Protein AF-A0A1G4AZU2-F1 (afdb_monomer_lite)

pLDDT: mean 77.09, std 14.44, range [45.0, 96.19]

Radius of gyration: 32.66 Å; chains: 1; bounding box: 69×45×96 Å

Organism: NCBI:txid1209926

Sequence (201 aa):
MNKLKVIGFNDPKYWRSFRAALSEVWQSSESGEYRIRIADRQRTMTLLLCALSLETRVFEKEVQVLTKLNYMDRPTRHEKITDTHFTTSKWSLAKIEQTEAKYGKLRHWLRDDNTLFGVSEKPGSGNSTFATCIANSEETKKCLETWAGTRDLFVVGHYFTIYGVPIQQSLEALLRSLLFGISAQKPALIPKLMPDLWERS

Secondary structure (DSSP, 8-state):
-PPEE-SSSSS--EESSHHHHHHHHS-HHHHHHHHHHHHHHHHHHHHHHHHHHHHHHHHHHHHHHHHHH--TTSSTTTTT--GGGHHHHGGGG--GGGS-TTTTHHHHHTTSS---------TTS-HHHHHHHHHT-HHHHHHHHHHHTTSPP--------TTS-GGGGSHHHHHHHHHHHHHHH-GGGHHHH-HHHHHT-

InterPro domains:
  IPR056884 Nephrocystin 3-like, N-terminal [PF24883] (106-196)

Foldseek 3Di:
DDWDWDPDDPDTDTDPDPVRVCVVVDDPVVVVVVVVVVVVVVVVVVVVVVVVVVVVVLVVLLVQLLCVLDDPCLCVPLPPQDPVVLVVLCQQLDDPPPDDPPTCPVLVCLQDPDDDDDDDDDPPPCPVSSVSSLLPDPSSVVSNCNNCPPHDDFRFDQDADPPDDPCSNDPSNVVSRVLSRVCVVPVVCCCVVPVPSSVVD

Structure (mmCIF, N/CA/C/O backbone):
data_AF-A0A1G4AZU2-F1
#
_entry.id   AF-A0A1G4AZU2-F1
#
loop_
_atom_site.group_PDB
_atom_site.id
_atom_site.type_symbol
_atom_site.label_atom_id
_atom_site.label_alt_id
_atom_site.label_comp_id
_atom_site.label_asym_id
_atom_site.label_entity_id
_atom_site.label_seq_id
_atom_site.pdbx_PDB_ins_code
_atom_site.Cartn_x
_atom_site.Cartn_y
_atom_site.Cartn_z
_atom_site.occupancy
_atom_site.B_iso_or_equiv
_atom_site.auth_seq_id
_atom_site.auth_comp_id
_atom_site.auth_asym_id
_atom_site.auth_atom_id
_atom_site.pdbx_PDB_model_num
ATOM 1 N N . MET A 1 1 ? -20.932 19.892 61.560 1.00 45.00 1 MET A N 1
ATOM 2 C CA . MET A 1 1 ? -21.522 19.451 60.274 1.00 45.00 1 MET A CA 1
ATOM 3 C C . MET A 1 1 ? -22.663 20.394 59.922 1.00 45.00 1 MET A C 1
ATOM 5 O O . MET A 1 1 ? -23.662 20.409 60.631 1.00 45.00 1 MET A O 1
ATOM 9 N N . ASN A 1 2 ? -22.480 21.236 58.904 1.00 49.69 2 ASN A N 1
ATOM 10 C CA . ASN A 1 2 ? -23.443 22.269 58.508 1.00 49.69 2 ASN A CA 1
ATOM 11 C C . ASN A 1 2 ? -24.725 21.626 57.954 1.00 49.69 2 ASN A C 1
ATOM 13 O O . ASN A 1 2 ? -24.669 20.867 56.988 1.00 49.69 2 ASN A O 1
ATOM 17 N N . LYS A 1 3 ? -25.873 21.896 58.587 1.00 57.75 3 LYS A N 1
ATOM 18 C CA . LYS A 1 3 ? -27.190 21.414 58.142 1.00 57.75 3 LYS A CA 1
ATOM 19 C C . LYS A 1 3 ? -27.644 22.236 56.933 1.00 57.75 3 LYS A C 1
ATOM 21 O O . LYS A 1 3 ? -27.620 23.461 56.983 1.00 57.75 3 LYS A O 1
ATOM 26 N N . LEU A 1 4 ? -28.065 21.564 55.865 1.00 58.44 4 LEU A N 1
ATOM 27 C CA . LEU A 1 4 ? -28.638 22.201 54.676 1.00 58.44 4 LEU A CA 1
ATOM 28 C C . LEU A 1 4 ? -30.068 22.673 54.997 1.00 58.44 4 LEU A C 1
ATOM 30 O O . LEU A 1 4 ? -30.829 21.925 55.619 1.00 58.44 4 LEU A O 1
ATOM 34 N N . LYS A 1 5 ? -30.412 23.905 54.606 1.00 64.06 5 LYS A N 1
ATOM 35 C CA . LYS A 1 5 ? -31.676 24.587 54.938 1.00 64.06 5 LYS A CA 1
ATOM 36 C C . LYS A 1 5 ? -32.511 24.815 53.673 1.00 64.06 5 LYS A C 1
ATOM 38 O O . LYS A 1 5 ? -31.971 25.286 52.677 1.00 64.06 5 LYS A O 1
ATOM 43 N N . VAL A 1 6 ? -33.815 24.534 53.729 1.00 64.12 6 VAL A N 1
ATOM 44 C CA . VAL A 1 6 ? -34.782 24.976 52.704 1.00 64.12 6 VAL A CA 1
ATOM 45 C C . VAL A 1 6 ? -35.075 26.464 52.914 1.00 64.12 6 VAL A C 1
ATOM 47 O O . VAL A 1 6 ? -35.380 26.872 54.036 1.00 64.12 6 VAL A O 1
ATOM 50 N N . ILE A 1 7 ? -35.036 27.280 51.862 1.00 55.00 7 ILE A N 1
ATOM 51 C CA . ILE A 1 7 ? -35.528 28.664 51.899 1.00 55.00 7 ILE A CA 1
ATOM 52 C C . ILE A 1 7 ? -36.890 28.669 51.195 1.00 55.00 7 ILE A C 1
ATOM 54 O O . ILE A 1 7 ? -36.944 28.326 50.019 1.00 55.00 7 ILE A O 1
ATOM 58 N N . GLY A 1 8 ? -37.977 29.012 51.902 1.00 54.69 8 GLY A N 1
ATOM 59 C CA . GLY A 1 8 ? -39.291 29.234 51.267 1.00 54.69 8 GLY A CA 1
ATOM 60 C C . GLY A 1 8 ? -40.531 28.588 51.902 1.00 54.69 8 GLY A C 1
ATOM 61 O O . GLY A 1 8 ? -41.608 28.747 51.343 1.00 54.69 8 GLY A O 1
ATOM 62 N N . PHE A 1 9 ? -40.437 27.903 53.046 1.00 53.72 9 PHE A N 1
ATOM 63 C CA . PHE A 1 9 ? -41.616 27.433 53.797 1.00 53.72 9 PHE A CA 1
ATOM 64 C C . PHE A 1 9 ? -41.695 28.090 55.180 1.00 53.72 9 PHE A C 1
ATOM 66 O O . PHE A 1 9 ? -40.662 28.438 55.752 1.00 53.72 9 PHE A O 1
ATOM 73 N N . ASN A 1 10 ? -42.922 28.236 55.705 1.00 52.91 10 ASN A N 1
ATOM 74 C CA . ASN A 1 10 ? -43.248 28.906 56.977 1.00 52.91 10 ASN A CA 1
ATOM 75 C C . ASN A 1 10 ? -42.547 28.318 58.222 1.00 52.91 10 ASN A C 1
ATOM 77 O O . ASN A 1 10 ? -42.588 28.953 59.267 1.00 52.91 10 ASN A O 1
ATOM 81 N N . ASP A 1 11 ? -41.853 27.178 58.099 1.00 56.22 11 ASP A N 1
ATOM 82 C CA . ASP A 1 11 ? -40.966 26.625 59.125 1.00 56.22 11 ASP A CA 1
ATOM 83 C C . ASP A 1 11 ? -39.642 26.107 58.523 1.00 56.22 11 ASP A C 1
ATOM 85 O O . ASP A 1 11 ? -39.643 25.447 57.475 1.00 56.22 11 ASP A O 1
ATOM 89 N N . PRO A 1 12 ? -38.482 26.353 59.168 1.00 57.97 12 PRO A N 1
ATOM 90 C CA . PRO A 1 12 ? -37.188 25.914 58.661 1.00 57.97 12 PRO A CA 1
ATOM 91 C C . PRO A 1 12 ? -37.016 24.395 58.815 1.00 57.97 12 PRO A C 1
ATOM 93 O O . PRO A 1 12 ? -36.650 23.887 59.876 1.00 57.97 12 PRO A O 1
ATOM 96 N N . LYS A 1 13 ? -37.225 23.657 57.721 1.00 69.00 13 LYS A N 1
ATOM 97 C CA . LYS A 1 13 ? -36.909 22.227 57.634 1.00 69.00 13 LYS A CA 1
ATOM 98 C C . LYS A 1 13 ? -35.413 22.026 57.363 1.00 69.00 13 LYS A C 1
ATOM 100 O O . LYS A 1 13 ? -34.840 22.632 56.456 1.00 69.00 13 LYS A O 1
ATOM 105 N N . TYR A 1 14 ? -34.785 21.167 58.165 1.00 74.88 14 TYR A N 1
ATOM 106 C CA . TYR A 1 14 ? -33.362 20.833 58.065 1.00 74.88 14 TYR A CA 1
ATOM 107 C C . TYR A 1 14 ? -33.182 19.381 57.634 1.00 74.88 14 TYR A C 1
ATOM 109 O O . TYR A 1 14 ? -33.734 18.471 58.258 1.00 74.88 14 TYR A O 1
ATOM 117 N N . TRP A 1 15 ? -32.350 19.146 56.621 1.00 76.44 15 TRP A N 1
ATOM 118 C CA . TRP A 1 15 ? -32.042 17.788 56.179 1.00 76.44 15 TRP A CA 1
ATOM 119 C C . TRP A 1 15 ? -30.827 17.210 56.894 1.00 76.44 15 TRP A C 1
ATOM 121 O O . TRP A 1 15 ? -29.829 17.889 57.140 1.00 76.44 15 TRP A O 1
ATOM 131 N N . ARG A 1 16 ? -30.907 15.910 57.195 1.00 78.75 16 ARG A N 1
ATOM 132 C CA . ARG A 1 16 ? -29.827 15.155 57.849 1.00 78.75 16 ARG A CA 1
ATOM 133 C C . ARG A 1 16 ? -28.632 14.910 56.920 1.00 78.75 16 ARG A C 1
ATOM 135 O O . ARG A 1 16 ? -27.539 14.649 57.407 1.00 78.75 16 ARG A O 1
ATOM 142 N N . SER A 1 17 ? -28.828 14.991 55.603 1.00 74.25 17 SER A N 1
ATOM 143 C CA . SER A 1 17 ? -27.773 14.869 54.595 1.00 74.25 17 SER A CA 1
ATOM 144 C C . SER A 1 17 ? -28.205 15.482 53.260 1.00 74.25 17 SER A C 1
ATOM 146 O O . SER A 1 17 ? -29.397 15.635 52.990 1.00 74.25 17 SER A O 1
ATOM 148 N N . PHE A 1 18 ? -27.231 15.777 52.397 1.00 70.69 18 PHE A N 1
ATOM 149 C CA . PHE A 1 18 ? -27.465 16.244 51.026 1.00 70.69 18 PHE A CA 1
ATOM 150 C C . PHE A 1 18 ? -28.360 15.286 50.222 1.00 70.69 18 PHE A C 1
ATOM 152 O O . PHE A 1 18 ? -29.246 15.725 49.497 1.00 70.69 18 PHE A O 1
ATOM 159 N N . ARG A 1 19 ? -28.203 13.970 50.421 1.00 69.88 19 ARG A N 1
ATOM 160 C CA . ARG A 1 19 ? -29.006 12.940 49.747 1.00 69.88 19 ARG A CA 1
ATOM 161 C C . ARG A 1 19 ? -30.490 12.998 50.129 1.00 69.88 19 ARG A C 1
ATOM 163 O O . ARG A 1 19 ? -31.327 12.816 49.255 1.00 69.88 19 ARG A O 1
ATOM 170 N N . ALA A 1 20 ? -30.801 13.268 51.401 1.00 72.62 20 ALA A N 1
ATOM 171 C CA . ALA A 1 20 ? -32.179 13.393 51.888 1.00 72.62 20 ALA A CA 1
ATOM 172 C C . ALA A 1 20 ? -32.869 14.667 51.371 1.00 72.62 20 ALA A C 1
ATOM 174 O O . ALA A 1 20 ? -34.060 14.639 51.080 1.00 72.62 20 ALA A O 1
ATOM 175 N N . ALA A 1 21 ? -32.111 15.759 51.219 1.00 76.44 21 ALA A N 1
ATOM 176 C CA . ALA A 1 21 ? -32.603 16.985 50.594 1.00 76.44 21 ALA A CA 1
ATOM 177 C C . ALA A 1 21 ? -32.960 16.760 49.119 1.00 76.44 21 ALA A C 1
ATOM 179 O O . ALA A 1 21 ? -34.050 17.107 48.672 1.00 76.44 21 ALA A O 1
ATOM 180 N N . LEU A 1 22 ? -32.058 16.108 48.381 1.00 70.31 22 LEU A N 1
ATOM 181 C CA . LEU A 1 22 ? -32.234 15.818 46.959 1.00 70.31 22 LEU A CA 1
ATOM 182 C C . LEU A 1 22 ? -33.425 14.898 46.682 1.00 70.31 22 LEU A C 1
ATOM 184 O O . LEU A 1 22 ? -34.164 15.150 45.743 1.00 70.31 22 LEU A O 1
ATOM 188 N N . SER A 1 23 ? -33.645 13.862 47.496 1.00 69.38 23 SER A N 1
ATOM 189 C CA . SER A 1 23 ? -34.771 12.936 47.302 1.00 69.38 23 SER A CA 1
ATOM 190 C C . SER A 1 23 ? -36.148 13.554 47.549 1.00 69.38 23 SER A C 1
ATOM 192 O O . SER A 1 23 ? -37.143 12.979 47.130 1.00 69.38 23 SER A O 1
ATOM 194 N N . GLU A 1 24 ? -36.212 14.664 48.285 1.00 72.38 24 GLU A N 1
ATOM 195 C CA . GLU A 1 24 ? -37.469 15.326 48.639 1.00 72.38 24 GLU A CA 1
ATOM 196 C C . GLU A 1 24 ? -37.816 16.462 47.668 1.00 72.38 24 GLU A C 1
ATOM 198 O O . GLU A 1 24 ? -38.976 16.635 47.309 1.00 72.38 24 GLU A O 1
ATOM 203 N N . VAL A 1 25 ? -36.811 17.225 47.229 1.00 71.31 25 VAL A N 1
ATOM 204 C CA . VAL A 1 25 ? -36.987 18.325 46.266 1.00 71.31 25 VAL A CA 1
ATOM 205 C C . VAL A 1 25 ? -37.181 17.801 44.840 1.00 71.31 25 VAL A C 1
ATOM 207 O O . VAL A 1 25 ? -37.835 18.449 44.028 1.00 71.31 25 VAL A O 1
ATOM 210 N N . TRP A 1 26 ? -36.624 16.632 44.528 1.00 67.00 26 TRP A N 1
ATOM 211 C CA . TRP A 1 26 ? -36.666 16.052 43.191 1.00 67.00 26 TRP A CA 1
ATOM 212 C C . TRP A 1 26 ? -37.840 15.077 43.059 1.00 67.00 26 TRP A C 1
ATOM 214 O O . TRP A 1 26 ? -37.890 14.074 43.775 1.00 67.00 26 TRP A O 1
ATOM 224 N N . GLN A 1 27 ? -38.780 15.335 42.142 1.00 66.12 27 GLN A N 1
ATOM 225 C CA . GLN A 1 27 ? -39.911 14.428 41.908 1.00 66.12 27 GLN A CA 1
ATOM 226 C C . GLN A 1 27 ? -39.399 13.043 41.473 1.00 66.12 27 GLN A C 1
ATOM 228 O O . GLN A 1 27 ? -38.469 12.915 40.671 1.00 66.12 27 GLN A O 1
ATOM 233 N N . SER A 1 28 ? -39.987 11.976 42.022 1.00 59.38 28 SER A N 1
ATOM 234 C CA . SER A 1 28 ? -39.501 10.602 41.823 1.00 59.38 28 SER A CA 1
ATOM 235 C C . SER A 1 28 ? -39.462 10.186 40.344 1.00 59.38 28 SER A C 1
ATOM 237 O O . SER A 1 28 ? -38.545 9.461 39.949 1.00 59.38 28 SER A O 1
ATOM 239 N N . SER A 1 29 ? -40.377 10.707 39.521 1.00 57.38 29 SER A N 1
ATOM 240 C CA . SER A 1 29 ? -40.428 10.525 38.063 1.00 57.38 29 SER A CA 1
ATOM 241 C C . SER A 1 29 ? -39.207 11.114 37.349 1.00 57.38 29 SER A C 1
ATOM 243 O O . SER A 1 29 ? -38.534 10.397 36.608 1.00 57.38 29 SER A O 1
ATOM 245 N N . GLU A 1 30 ? -38.853 12.370 37.637 1.00 62.47 30 GLU A N 1
ATOM 246 C CA . GLU A 1 30 ? -37.677 13.029 37.059 1.00 62.47 30 GLU A CA 1
ATOM 247 C C . GLU A 1 30 ? -36.397 12.284 37.460 1.00 62.47 30 GLU A C 1
ATOM 249 O O . GLU A 1 30 ? -35.526 12.034 36.630 1.00 62.47 30 GLU A O 1
ATOM 254 N N . 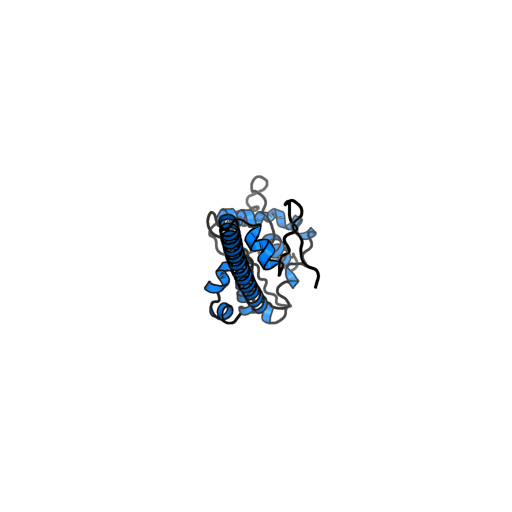SER A 1 31 ? -36.284 11.837 38.718 1.00 64.31 31 SER A N 1
ATOM 255 C CA . SER A 1 31 ? -35.093 11.104 39.184 1.00 64.31 31 SER A CA 1
ATOM 256 C C . SER A 1 31 ? -34.872 9.781 38.433 1.00 64.31 31 SER A C 1
ATOM 258 O O . SER A 1 31 ? -33.730 9.393 38.175 1.00 64.31 31 SER A O 1
ATOM 260 N N . GLY A 1 32 ? -35.956 9.096 38.053 1.00 69.69 32 GLY A N 1
ATOM 261 C CA . GLY A 1 32 ? -35.909 7.878 37.249 1.00 69.69 32 GLY A CA 1
ATOM 262 C C . GLY A 1 32 ? -35.466 8.160 35.816 1.00 69.69 32 GLY A C 1
ATOM 263 O O . GLY A 1 32 ? -34.577 7.479 35.303 1.00 69.69 32 GLY A O 1
ATOM 264 N N . GLU A 1 33 ? -36.013 9.209 35.205 1.00 79.75 33 GLU A N 1
ATOM 265 C CA . GLU A 1 33 ? -35.669 9.621 33.844 1.00 79.75 33 GLU A CA 1
ATOM 266 C C . GLU A 1 33 ? -34.191 10.017 33.718 1.00 79.75 33 GLU A C 1
ATOM 268 O O . GLU A 1 33 ? -33.488 9.526 32.832 1.00 79.75 33 GLU A O 1
ATOM 273 N N . TYR A 1 34 ? -33.663 10.823 34.646 1.00 77.12 34 TYR A N 1
ATOM 274 C CA . TYR A 1 34 ? -32.239 11.176 34.646 1.00 77.12 34 TYR A CA 1
ATOM 275 C C . TYR A 1 34 ? -31.339 9.955 34.840 1.00 77.12 34 TYR A C 1
ATOM 277 O O . TYR A 1 34 ? -30.297 9.860 34.190 1.00 77.12 34 TYR A O 1
ATOM 285 N N . ARG A 1 35 ? -31.732 8.985 35.675 1.00 76.94 35 ARG A N 1
ATOM 286 C CA . ARG A 1 35 ? -30.980 7.728 35.835 1.00 76.94 35 ARG A CA 1
ATOM 287 C C . ARG A 1 35 ? -30.959 6.908 34.550 1.00 76.94 35 ARG A C 1
ATOM 289 O O . ARG A 1 35 ? -29.900 6.395 34.195 1.00 76.94 35 ARG A O 1
ATOM 296 N N . ILE A 1 36 ? -32.088 6.818 33.847 1.00 85.31 36 ILE A N 1
ATOM 297 C CA . ILE A 1 36 ? -32.179 6.138 32.548 1.00 85.31 36 ILE A CA 1
ATOM 298 C C . ILE A 1 36 ? -31.287 6.845 31.525 1.00 85.31 36 ILE A C 1
ATOM 300 O O . ILE A 1 36 ? -30.467 6.194 30.885 1.00 85.31 36 ILE A O 1
ATOM 304 N N . ARG A 1 37 ? -31.361 8.178 31.430 1.00 87.69 37 ARG A N 1
ATOM 305 C CA . ARG A 1 37 ? -30.526 8.972 30.512 1.00 87.69 37 ARG A CA 1
ATOM 306 C C . ARG A 1 37 ? -29.033 8.863 30.817 1.00 87.69 37 ARG A C 1
ATOM 308 O O . ARG A 1 37 ? -28.226 8.818 29.894 1.00 87.69 37 ARG A O 1
ATOM 315 N N . ILE A 1 38 ? -28.646 8.829 32.093 1.00 88.62 38 ILE A N 1
ATOM 316 C CA . ILE A 1 38 ? -27.249 8.618 32.497 1.00 88.62 38 ILE A CA 1
ATOM 317 C C . ILE A 1 38 ? -26.790 7.216 32.091 1.00 88.62 38 ILE A C 1
ATOM 319 O O . ILE A 1 38 ? -25.726 7.091 31.492 1.00 88.62 38 ILE A O 1
ATOM 323 N N . ALA A 1 39 ? -27.590 6.182 32.363 1.00 90.19 39 ALA A N 1
ATOM 324 C CA . ALA A 1 39 ? -27.259 4.809 31.988 1.00 90.19 39 ALA A CA 1
ATOM 325 C C . ALA A 1 39 ? -27.144 4.640 30.463 1.00 90.19 39 ALA A C 1
ATOM 327 O O . ALA A 1 39 ? -26.231 3.971 29.981 1.00 90.19 39 ALA A O 1
ATOM 328 N N . ASP A 1 40 ? -28.028 5.280 29.701 1.00 93.44 40 ASP A N 1
ATOM 329 C CA . ASP A 1 40 ? -28.014 5.266 28.238 1.00 93.44 40 ASP A CA 1
ATOM 330 C C . ASP A 1 40 ? -26.773 5.968 27.658 1.00 93.44 40 ASP A C 1
ATOM 332 O O . ASP A 1 40 ? -26.061 5.418 26.813 1.00 93.44 40 ASP A O 1
ATOM 336 N N . ARG A 1 41 ? -26.419 7.140 28.199 1.00 92.50 41 ARG A N 1
ATOM 337 C CA . ARG A 1 41 ? -25.176 7.843 27.841 1.00 92.50 41 ARG A CA 1
ATOM 338 C C . ARG A 1 41 ? -23.932 7.046 28.209 1.00 92.50 41 ARG A C 1
ATOM 340 O O . ARG A 1 41 ? -22.995 7.008 27.421 1.00 92.50 41 ARG A O 1
ATOM 347 N N . GLN A 1 42 ? -23.916 6.402 29.375 1.00 93.12 42 GLN A N 1
ATOM 348 C CA . GLN A 1 42 ? -22.811 5.535 29.784 1.00 93.12 42 GLN A CA 1
ATOM 349 C C . GLN A 1 42 ? -22.647 4.365 28.816 1.00 93.12 42 GLN A C 1
ATOM 351 O O . GLN A 1 42 ? -21.536 4.137 28.353 1.00 93.12 42 GLN A O 1
ATOM 356 N N . ARG A 1 43 ? -23.739 3.689 28.437 1.00 95.25 43 ARG A N 1
ATOM 357 C CA . ARG A 1 43 ? -23.701 2.624 27.420 1.00 95.25 43 ARG A CA 1
ATOM 358 C C . ARG A 1 43 ? -23.169 3.131 26.089 1.00 95.25 43 ARG A C 1
ATOM 360 O O . ARG A 1 43 ? -22.269 2.516 25.530 1.00 95.25 43 ARG A O 1
ATOM 367 N N . THR A 1 44 ? -23.688 4.259 25.611 1.00 96.19 44 THR A N 1
ATOM 368 C CA . THR A 1 44 ? -23.247 4.867 24.349 1.00 96.19 44 THR A CA 1
ATOM 369 C C . THR A 1 44 ? -21.754 5.187 24.394 1.00 96.19 44 THR A C 1
ATOM 371 O O . THR A 1 44 ? -21.012 4.819 23.489 1.00 96.19 44 THR A O 1
ATOM 374 N N . MET A 1 45 ? -21.286 5.803 25.481 1.00 94.31 45 MET A N 1
ATOM 375 C CA . MET A 1 45 ? -19.874 6.120 25.677 1.00 94.31 45 MET A CA 1
ATOM 376 C C . MET A 1 45 ? -19.007 4.858 25.747 1.00 94.31 45 MET A C 1
ATOM 378 O O . MET A 1 45 ? -17.946 4.826 25.135 1.00 94.31 45 MET A O 1
ATOM 382 N N . THR A 1 46 ? -19.456 3.803 26.431 1.00 96.06 46 THR A N 1
ATOM 383 C CA . THR A 1 46 ? -18.753 2.513 26.459 1.00 96.06 46 THR A CA 1
ATOM 384 C C . THR A 1 46 ? -18.648 1.901 25.066 1.00 96.06 46 THR A C 1
ATOM 386 O O . THR A 1 46 ? -17.566 1.464 24.691 1.00 96.06 46 THR A O 1
ATOM 389 N N . LEU A 1 47 ? -19.727 1.904 24.277 1.00 95.25 47 LEU A N 1
ATOM 390 C CA . LEU A 1 47 ? -19.705 1.373 22.911 1.00 95.25 47 LEU A CA 1
ATOM 391 C C . LEU A 1 47 ? -18.739 2.152 22.013 1.00 95.25 47 LEU A C 1
ATOM 393 O O . LEU A 1 47 ? -17.951 1.537 21.298 1.00 95.25 47 LEU A O 1
ATOM 397 N N . LEU A 1 48 ? -18.745 3.486 22.094 1.00 93.50 48 LEU A N 1
ATOM 398 C CA . LEU A 1 48 ? -17.810 4.332 21.346 1.00 93.50 48 LEU A CA 1
ATOM 399 C C . LEU A 1 48 ? -16.356 4.101 21.778 1.00 93.50 48 LEU A C 1
ATOM 401 O O . LEU A 1 48 ? -15.482 3.985 20.926 1.00 93.50 48 LEU A O 1
ATOM 405 N N . LEU A 1 49 ? -16.093 3.974 23.083 1.00 94.06 49 LEU A N 1
ATOM 406 C CA . LEU A 1 49 ? -14.762 3.645 23.601 1.00 94.06 49 LEU A CA 1
ATOM 407 C C . LEU A 1 49 ? -14.287 2.268 23.131 1.00 94.06 49 LEU A C 1
ATOM 409 O O . LEU A 1 49 ? -13.123 2.115 22.773 1.00 94.06 49 LEU A O 1
ATOM 413 N N . CYS A 1 50 ? -15.172 1.270 23.111 1.00 92.06 50 CYS A N 1
ATOM 414 C CA . CYS A 1 50 ? -14.852 -0.056 22.589 1.00 92.06 50 CYS A CA 1
ATOM 415 C C . CYS A 1 50 ? -14.546 -0.015 21.088 1.00 92.06 50 CYS A C 1
ATOM 417 O O . CYS A 1 50 ? -13.565 -0.626 20.669 1.00 92.06 50 CYS A O 1
ATOM 419 N N . ALA A 1 51 ? -15.341 0.711 20.296 1.00 92.62 51 ALA A N 1
ATOM 420 C CA . ALA A 1 51 ? -15.116 0.870 18.860 1.00 92.62 51 ALA A CA 1
ATOM 421 C C . ALA A 1 51 ? -13.767 1.548 18.579 1.00 92.62 51 ALA A C 1
ATOM 423 O O . ALA A 1 51 ? -12.940 0.981 17.870 1.00 92.62 51 ALA A O 1
ATOM 424 N N . LEU A 1 52 ? -13.496 2.681 19.236 1.00 91.44 52 LEU A N 1
ATOM 425 C CA . LEU A 1 52 ? -12.215 3.384 19.134 1.00 91.44 52 LEU A CA 1
ATOM 426 C C . LEU A 1 52 ? -11.048 2.493 19.570 1.00 91.44 52 LEU A C 1
ATOM 428 O O . LEU A 1 52 ? -10.049 2.399 18.869 1.00 91.44 52 LEU A O 1
ATOM 432 N N . SER A 1 53 ? -11.176 1.783 20.695 1.00 92.00 53 SER A N 1
ATOM 433 C CA . SER A 1 53 ? -10.126 0.873 21.162 1.00 92.00 53 SER A CA 1
ATOM 434 C C . SER A 1 53 ? -9.863 -0.274 20.185 1.00 92.00 53 SER A C 1
ATOM 436 O O . SER A 1 53 ? -8.731 -0.757 20.127 1.00 92.00 53 SER A O 1
ATOM 438 N N . LEU A 1 54 ? -10.882 -0.755 19.469 1.00 88.00 54 LEU A N 1
ATOM 439 C CA . LEU A 1 54 ? -10.722 -1.802 18.467 1.00 88.00 54 LEU A CA 1
ATOM 440 C C . LEU A 1 54 ? -10.026 -1.256 17.217 1.00 88.00 54 LEU A C 1
ATOM 442 O O . LEU A 1 54 ? -9.081 -1.881 16.743 1.00 88.00 54 LEU A O 1
ATOM 446 N N . GLU A 1 55 ? -10.444 -0.086 16.733 1.00 88.50 55 GLU A N 1
ATOM 447 C CA . GLU A 1 55 ? -9.803 0.608 15.610 1.00 88.50 55 GLU A CA 1
ATOM 448 C C . GLU A 1 55 ? -8.323 0.880 15.893 1.00 88.50 55 GLU A C 1
ATOM 450 O O . GLU A 1 55 ? -7.477 0.571 15.055 1.00 88.50 55 GLU A O 1
ATOM 455 N N . THR A 1 56 ? -7.987 1.344 17.103 1.00 90.31 56 THR A N 1
ATOM 456 C CA . THR A 1 56 ? -6.591 1.542 17.516 1.00 90.31 56 THR A CA 1
ATOM 457 C C . THR A 1 56 ? -5.788 0.245 17.427 1.00 90.31 56 THR A C 1
ATOM 459 O O . THR A 1 56 ? -4.695 0.246 16.870 1.00 90.31 56 THR A O 1
ATOM 462 N N . ARG A 1 57 ? -6.328 -0.884 17.907 1.00 89.75 57 ARG A N 1
ATOM 463 C CA . ARG A 1 57 ? -5.634 -2.187 17.849 1.00 89.75 57 ARG A CA 1
ATOM 464 C C . ARG A 1 57 ? -5.434 -2.686 16.421 1.00 89.75 57 ARG A C 1
ATOM 466 O O . ARG A 1 57 ? -4.400 -3.274 16.118 1.00 89.75 57 ARG A O 1
ATOM 473 N N . VAL A 1 58 ? -6.428 -2.491 15.553 1.00 90.06 58 VAL A N 1
ATOM 474 C CA . VAL A 1 58 ? -6.328 -2.850 14.130 1.00 90.06 58 VAL A CA 1
ATOM 475 C C . VAL A 1 58 ? -5.227 -2.023 13.476 1.00 90.06 58 VAL A C 1
ATOM 477 O O . VAL A 1 58 ? -4.318 -2.597 12.883 1.00 90.06 58 VAL A O 1
ATOM 480 N N . PHE A 1 59 ? -5.244 -0.706 13.675 1.00 89.94 59 PHE A N 1
ATOM 481 C CA . PHE A 1 59 ? -4.220 0.194 13.154 1.00 89.94 59 PHE A CA 1
ATOM 482 C C . PHE A 1 59 ? -2.813 -0.164 13.661 1.00 89.94 59 PHE A C 1
ATOM 484 O O . PHE A 1 59 ? -1.867 -0.238 12.880 1.00 89.94 59 PHE A O 1
ATOM 491 N N . GLU A 1 60 ? -2.662 -0.456 14.955 1.00 91.75 60 GLU A N 1
ATOM 492 C CA . GLU A 1 60 ? -1.387 -0.897 15.533 1.00 91.75 60 GLU A CA 1
ATOM 493 C C . GLU A 1 60 ? -0.865 -2.171 14.858 1.00 91.75 60 GLU A C 1
ATOM 495 O O . GLU A 1 60 ? 0.312 -2.240 14.492 1.00 91.75 60 GLU A O 1
ATOM 500 N N . LYS A 1 61 ? -1.733 -3.164 14.634 1.00 93.19 61 LYS A N 1
ATOM 501 C CA . LYS A 1 61 ? -1.365 -4.391 13.917 1.00 93.19 61 LYS A CA 1
ATOM 502 C C . LYS A 1 61 ? -0.950 -4.109 12.476 1.00 93.19 61 LYS A C 1
ATOM 504 O O . LYS A 1 61 ? 0.065 -4.642 12.024 1.00 93.19 61 LYS A O 1
ATOM 509 N N . GLU A 1 62 ? -1.695 -3.269 11.759 1.00 92.81 62 GLU A N 1
ATOM 510 C CA . GLU A 1 62 ? -1.365 -2.872 10.384 1.00 92.81 62 GLU A CA 1
ATOM 511 C C . GLU A 1 62 ? 0.030 -2.239 10.323 1.00 92.81 62 GLU A C 1
ATOM 513 O O . GLU A 1 62 ? 0.874 -2.664 9.529 1.00 92.81 62 GLU A O 1
ATOM 518 N N . VAL A 1 63 ? 0.316 -1.295 11.225 1.00 90.31 63 VAL A N 1
ATOM 519 C CA . VAL A 1 63 ? 1.629 -0.644 11.334 1.00 90.31 63 VAL A CA 1
ATOM 520 C C . VAL A 1 63 ? 2.728 -1.660 11.633 1.00 90.31 63 VAL A C 1
ATOM 522 O O . VAL A 1 63 ? 3.790 -1.614 11.007 1.00 90.31 63 VAL A O 1
ATOM 525 N N . GLN A 1 64 ? 2.501 -2.608 12.543 1.00 91.56 64 GLN A N 1
ATOM 526 C CA . GLN A 1 64 ? 3.498 -3.632 12.853 1.00 91.56 64 GLN A CA 1
ATOM 527 C C . GLN A 1 64 ? 3.816 -4.531 11.652 1.00 91.56 64 GLN A C 1
ATOM 529 O O . GLN A 1 64 ? 4.991 -4.804 11.389 1.00 91.56 64 GLN A O 1
ATOM 534 N N . VAL A 1 65 ? 2.803 -4.982 10.906 1.00 91.56 65 VAL A N 1
ATOM 535 C CA . VAL A 1 65 ? 3.012 -5.792 9.696 1.00 91.56 65 VAL A CA 1
ATOM 536 C C . VAL A 1 65 ? 3.786 -4.991 8.649 1.00 91.56 65 VAL A C 1
ATOM 538 O O . VAL A 1 65 ? 4.798 -5.465 8.125 1.00 91.56 65 VAL A O 1
ATOM 541 N N . LEU A 1 66 ? 3.380 -3.745 8.398 1.00 89.94 66 LEU A N 1
ATOM 542 C CA . LEU A 1 66 ? 4.066 -2.838 7.474 1.00 89.94 66 LEU A CA 1
ATOM 543 C C . LEU A 1 66 ? 5.525 -2.582 7.889 1.00 89.94 66 LEU A C 1
ATOM 545 O O . LEU A 1 66 ? 6.417 -2.524 7.035 1.00 89.94 66 LEU A O 1
ATOM 549 N N . THR A 1 67 ? 5.787 -2.502 9.194 1.00 88.25 67 THR A N 1
ATOM 550 C CA . THR A 1 67 ? 7.133 -2.341 9.760 1.00 88.25 67 THR A CA 1
ATOM 551 C C . THR A 1 67 ? 7.984 -3.593 9.580 1.00 88.25 67 THR A C 1
ATOM 553 O O . THR A 1 67 ? 9.163 -3.468 9.273 1.00 88.25 67 THR A O 1
ATOM 556 N N . LYS A 1 68 ? 7.414 -4.800 9.688 1.00 87.88 68 LYS A N 1
ATOM 557 C CA . LYS A 1 68 ? 8.135 -6.063 9.428 1.00 87.88 68 LYS A CA 1
ATOM 558 C C . LYS A 1 68 ? 8.489 -6.237 7.948 1.00 87.88 68 LYS A C 1
ATOM 560 O O . LYS A 1 68 ? 9.552 -6.761 7.624 1.00 87.88 68 LYS A O 1
ATOM 565 N N . LEU A 1 69 ? 7.622 -5.771 7.045 1.00 85.56 69 LEU A N 1
ATOM 566 C CA . LEU A 1 69 ? 7.919 -5.721 5.607 1.00 85.56 69 LEU A CA 1
ATOM 567 C C . LEU A 1 69 ? 9.001 -4.674 5.293 1.00 85.56 69 LEU A C 1
ATOM 569 O O . LEU A 1 69 ? 9.709 -4.795 4.291 1.00 85.56 69 LEU A O 1
ATOM 573 N N . ASN A 1 70 ? 9.100 -3.651 6.159 1.00 80.56 70 ASN A N 1
ATOM 574 C CA . ASN A 1 70 ? 10.233 -2.746 6.402 1.00 80.56 70 ASN A CA 1
ATOM 575 C C . ASN A 1 70 ? 11.634 -3.209 5.950 1.00 80.56 70 ASN A C 1
ATOM 577 O O . ASN A 1 70 ? 12.068 -4.247 6.442 1.00 80.56 70 ASN A O 1
ATOM 581 N N . TYR A 1 71 ? 12.389 -2.504 5.112 1.00 71.31 71 TYR A N 1
ATOM 582 C CA . TYR A 1 71 ? 13.849 -2.664 5.098 1.00 71.31 71 TYR A CA 1
ATOM 583 C C . TYR A 1 71 ? 14.526 -1.313 4.858 1.00 71.31 71 TYR A C 1
ATOM 585 O O . TYR A 1 71 ? 13.989 -0.476 4.135 1.00 71.31 71 TYR A O 1
ATOM 593 N N . MET A 1 72 ? 15.691 -1.107 5.490 1.00 57.12 72 MET A N 1
ATOM 594 C CA . MET A 1 72 ? 16.359 0.202 5.630 1.00 57.12 72 MET A CA 1
ATOM 595 C C . MET A 1 72 ? 16.485 0.983 4.313 1.00 57.12 72 MET A C 1
ATOM 597 O O . MET A 1 72 ? 16.345 2.200 4.320 1.00 57.12 72 MET A O 1
ATOM 601 N N . ASP A 1 73 ? 16.656 0.291 3.182 1.00 56.44 73 ASP A N 1
ATOM 602 C CA . ASP A 1 73 ? 16.862 0.925 1.876 1.00 56.44 73 ASP A CA 1
ATOM 603 C C . ASP A 1 73 ? 15.665 0.880 0.913 1.00 56.44 73 ASP A C 1
ATOM 605 O O . ASP A 1 73 ? 15.821 1.113 -0.290 1.00 56.44 73 ASP A O 1
ATOM 609 N N . ARG A 1 74 ? 14.461 0.559 1.396 1.00 64.94 74 ARG A N 1
ATOM 610 C CA . ARG A 1 74 ? 13.245 0.609 0.573 1.00 64.94 74 ARG A CA 1
ATOM 611 C C . ARG A 1 74 ? 12.837 2.039 0.160 1.00 64.94 74 ARG A C 1
ATOM 613 O O . ARG A 1 74 ? 12.472 2.210 -1.006 1.00 64.94 74 ARG A O 1
ATOM 620 N N . PRO A 1 75 ? 12.895 3.070 1.035 1.00 57.25 75 PRO A N 1
ATOM 621 C CA . PRO A 1 75 ? 12.524 4.439 0.652 1.00 57.25 75 PRO A CA 1
ATOM 622 C C . PRO A 1 75 ? 13.619 5.173 -0.145 1.00 57.25 75 PRO A C 1
ATOM 624 O O . PRO A 1 75 ? 13.311 6.027 -0.975 1.00 57.25 75 PRO A O 1
ATOM 627 N N . THR A 1 76 ? 14.891 4.794 0.021 1.00 51.28 76 THR A N 1
ATOM 628 C CA . THR A 1 76 ? 16.082 5.603 -0.320 1.00 51.28 76 THR A CA 1
ATOM 629 C C . THR A 1 76 ? 16.269 5.929 -1.810 1.00 51.28 76 THR A C 1
ATOM 631 O O . THR A 1 76 ? 17.118 6.746 -2.165 1.00 51.28 76 THR A O 1
ATOM 634 N N . ARG A 1 77 ? 15.484 5.329 -2.713 1.00 53.38 77 ARG A N 1
ATOM 635 C CA . ARG A 1 77 ? 15.529 5.649 -4.151 1.00 53.38 77 ARG A CA 1
ATOM 636 C C . ARG A 1 77 ? 14.375 6.475 -4.687 1.00 53.38 77 ARG A C 1
ATOM 638 O O . ARG A 1 77 ? 14.555 7.095 -5.729 1.00 53.38 77 ARG A O 1
ATOM 645 N N . HIS A 1 78 ? 13.235 6.508 -4.003 1.00 51.62 78 HIS A N 1
ATOM 646 C CA . HIS A 1 78 ? 12.077 7.259 -4.491 1.00 51.62 78 HIS A CA 1
ATOM 647 C C . HIS A 1 78 ? 12.261 8.772 -4.305 1.00 51.62 78 HIS A C 1
ATOM 649 O O . HIS A 1 78 ? 11.800 9.547 -5.133 1.00 51.62 78 HIS A O 1
ATOM 655 N N . GLU A 1 79 ? 12.993 9.193 -3.270 1.00 49.16 79 GLU A N 1
ATOM 656 C CA . GLU A 1 79 ? 13.112 10.609 -2.888 1.00 49.16 79 GLU A CA 1
ATOM 657 C C . GLU A 1 79 ? 14.219 11.382 -3.621 1.00 49.16 79 GLU A C 1
ATOM 659 O O . GLU A 1 79 ? 14.273 12.606 -3.544 1.00 49.16 79 GLU A O 1
ATOM 664 N N . LYS A 1 80 ? 15.125 10.701 -4.336 1.00 45.03 80 LYS A N 1
ATOM 665 C CA . LYS A 1 80 ? 16.359 11.331 -4.841 1.00 45.03 80 LYS A CA 1
ATOM 666 C C . LYS A 1 80 ? 16.311 11.798 -6.297 1.00 45.03 80 LYS A C 1
ATOM 668 O O . LYS A 1 80 ? 17.339 12.227 -6.818 1.00 45.03 80 LYS A O 1
ATOM 673 N N . ILE A 1 81 ? 15.158 11.720 -6.962 1.00 51.84 81 ILE A N 1
ATOM 674 C CA . ILE A 1 81 ? 15.020 12.153 -8.359 1.00 51.84 81 ILE A CA 1
ATOM 675 C C . ILE A 1 81 ? 14.325 13.510 -8.388 1.00 51.84 81 ILE A C 1
ATOM 677 O O . ILE A 1 81 ? 13.128 13.630 -8.160 1.00 51.84 81 ILE A O 1
ATOM 681 N N . THR A 1 82 ? 15.136 14.533 -8.634 1.00 48.88 82 THR A N 1
ATOM 682 C CA . THR A 1 82 ? 14.769 15.947 -8.702 1.00 48.88 82 THR A CA 1
ATOM 683 C C . THR A 1 82 ? 13.783 16.220 -9.849 1.00 48.88 82 THR A C 1
ATOM 685 O O . THR A 1 82 ? 13.916 15.648 -10.935 1.00 48.88 82 THR A O 1
ATOM 688 N N . ASP A 1 83 ? 12.844 17.149 -9.634 1.00 52.09 83 ASP A N 1
ATOM 689 C CA . ASP A 1 83 ? 11.788 17.570 -10.579 1.00 52.09 83 ASP A CA 1
ATOM 690 C C . ASP A 1 83 ? 12.289 17.928 -11.993 1.00 52.09 83 ASP A C 1
ATOM 692 O O . ASP A 1 83 ? 11.554 17.830 -12.978 1.00 52.09 83 ASP A O 1
ATOM 696 N N . THR A 1 84 ? 13.563 18.298 -12.134 1.00 49.56 84 THR A N 1
ATOM 697 C CA . THR A 1 84 ? 14.203 18.664 -13.404 1.00 49.56 84 THR A CA 1
ATOM 698 C C . THR A 1 84 ? 14.250 17.532 -14.438 1.00 49.56 84 THR A C 1
ATOM 700 O O . THR A 1 84 ? 14.275 17.821 -15.634 1.00 49.56 84 THR A O 1
ATOM 703 N N . HIS A 1 85 ? 14.193 16.256 -14.035 1.00 52.69 85 HIS A N 1
ATOM 704 C CA . HIS A 1 85 ? 14.162 15.114 -14.970 1.00 52.69 85 HIS A CA 1
ATOM 705 C C . HIS A 1 85 ? 12.754 14.744 -15.463 1.00 52.69 85 HIS A C 1
ATOM 707 O O . HIS A 1 85 ? 12.604 14.010 -16.448 1.00 52.69 85 HIS A O 1
ATOM 713 N N . PHE A 1 86 ? 11.713 15.275 -14.817 1.00 54.78 86 PHE A N 1
ATOM 714 C CA . PHE A 1 86 ? 10.326 14.976 -15.161 1.00 54.78 86 PHE A CA 1
ATOM 715 C C . PHE A 1 86 ? 9.947 15.584 -16.517 1.00 54.78 86 PHE A C 1
ATOM 717 O O . PHE A 1 86 ? 9.344 14.919 -17.360 1.00 54.78 86 PHE A O 1
ATOM 724 N N . THR A 1 87 ? 10.382 16.818 -16.784 1.00 55.91 87 THR A N 1
ATOM 725 C CA . THR A 1 87 ? 10.104 17.544 -18.034 1.00 55.91 87 THR A CA 1
ATOM 726 C C . THR A 1 87 ? 10.629 16.803 -19.266 1.00 55.91 87 THR A C 1
ATOM 728 O O . THR A 1 87 ? 9.936 16.728 -20.279 1.00 55.91 87 THR A O 1
ATOM 731 N N . THR A 1 88 ? 11.806 16.181 -19.161 1.00 59.72 88 THR A N 1
ATOM 732 C CA . THR A 1 88 ? 12.445 15.428 -20.253 1.00 59.72 88 THR A CA 1
ATOM 733 C C . THR A 1 88 ? 11.818 14.056 -20.482 1.00 59.72 88 THR A C 1
ATOM 735 O O . THR A 1 88 ? 12.046 13.467 -21.527 1.00 59.72 88 THR A O 1
ATOM 738 N N . SER A 1 89 ? 11.017 13.536 -19.549 1.00 62.12 89 SER A N 1
ATOM 739 C CA . SER A 1 89 ? 10.370 12.219 -19.684 1.00 62.12 89 SER A CA 1
ATOM 740 C C . SER A 1 89 ? 8.916 12.318 -20.171 1.00 62.12 89 SER A C 1
ATOM 742 O O . SER A 1 89 ? 8.370 11.345 -20.699 1.00 62.12 89 SER A O 1
ATOM 744 N N . LYS A 1 90 ? 8.297 13.508 -20.068 1.00 67.75 90 LYS A N 1
ATOM 745 C CA . LYS A 1 90 ? 6.893 13.771 -20.445 1.00 67.75 90 LYS A CA 1
ATOM 746 C C . LYS A 1 90 ? 6.555 13.450 -21.897 1.00 67.75 90 LYS A C 1
ATOM 748 O O . LYS A 1 90 ? 5.418 13.075 -22.173 1.00 67.75 90 LYS A O 1
ATOM 753 N N . TRP A 1 91 ? 7.514 13.565 -22.820 1.00 73.19 91 TRP A N 1
ATOM 754 C CA . TRP A 1 91 ? 7.275 13.274 -24.241 1.00 73.19 91 TRP A CA 1
ATOM 755 C C . TRP A 1 91 ? 6.745 11.850 -24.459 1.00 73.19 91 TRP A C 1
ATOM 757 O O . TRP A 1 91 ? 5.951 11.622 -25.368 1.00 73.19 91 TRP A O 1
ATOM 767 N N . SER A 1 92 ? 7.138 10.894 -23.609 1.00 72.25 92 SER A N 1
ATOM 768 C CA . SER A 1 92 ? 6.726 9.490 -23.725 1.00 72.25 92 SER A CA 1
ATOM 769 C C . SER A 1 92 ? 5.238 9.269 -23.405 1.00 72.25 92 SER A C 1
ATOM 771 O O . SER A 1 92 ? 4.628 8.320 -23.906 1.00 72.25 92 SER A O 1
ATOM 773 N N . LEU A 1 93 ? 4.643 10.182 -22.628 1.00 71.56 93 LEU A N 1
ATOM 774 C CA . LEU A 1 93 ? 3.248 10.168 -22.177 1.00 71.56 93 LEU A CA 1
ATOM 775 C C . LEU A 1 93 ? 2.369 11.195 -22.916 1.00 71.56 93 LEU A C 1
ATOM 777 O O . LEU A 1 93 ? 1.175 11.307 -22.624 1.00 71.56 93 LEU A O 1
ATOM 781 N N . ALA A 1 94 ? 2.932 11.938 -23.874 1.00 69.56 94 ALA A N 1
ATOM 782 C CA . ALA A 1 94 ? 2.213 12.948 -24.644 1.00 69.56 94 ALA A CA 1
ATOM 783 C C . ALA A 1 94 ? 1.041 12.345 -25.445 1.00 69.56 94 ALA A C 1
ATOM 785 O O . ALA A 1 94 ? 1.060 11.183 -25.864 1.00 69.56 94 ALA A O 1
ATOM 786 N N . LYS A 1 95 ? -0.015 13.144 -25.654 1.00 63.72 95 LYS A N 1
ATOM 787 C CA . LYS A 1 95 ? -1.140 12.767 -26.521 1.00 63.72 95 LYS A CA 1
ATOM 788 C C . LYS A 1 95 ? -0.686 12.808 -27.986 1.00 63.72 95 LYS A C 1
ATOM 790 O O . LYS A 1 95 ? 0.021 13.721 -28.392 1.00 63.72 95 LYS A O 1
ATOM 795 N N . ILE A 1 96 ? -1.141 11.829 -28.767 1.00 58.62 96 ILE A N 1
ATOM 796 C CA . ILE A 1 96 ? -0.718 11.557 -30.155 1.00 58.62 96 ILE A CA 1
ATOM 797 C C . ILE A 1 96 ? -1.068 12.706 -31.128 1.00 58.62 96 ILE A C 1
ATOM 799 O O . ILE A 1 96 ? -0.518 12.779 -32.217 1.00 58.62 96 ILE A O 1
ATOM 803 N N . GLU A 1 97 ? -1.915 13.660 -30.730 1.00 54.09 97 GLU A N 1
ATOM 804 C CA . GLU A 1 97 ? -2.352 14.778 -31.581 1.00 54.09 97 GLU A CA 1
ATOM 805 C C . GLU A 1 97 ? -1.231 15.753 -32.005 1.00 54.09 97 GLU A C 1
ATOM 807 O O . GLU A 1 97 ? -1.496 16.645 -32.804 1.00 54.09 97 GLU A O 1
ATOM 812 N N . GLN A 1 98 ? 0.010 15.609 -31.515 1.00 50.38 98 GLN A N 1
ATOM 813 C CA . GLN A 1 98 ? 1.078 16.588 -31.767 1.00 50.38 98 GLN A CA 1
ATOM 814 C C . GLN A 1 98 ? 2.365 16.077 -32.427 1.00 50.38 98 GLN A C 1
ATOM 816 O O . GLN A 1 98 ? 3.230 16.909 -32.690 1.00 50.38 98 GLN A O 1
ATOM 821 N N . THR A 1 99 ? 2.571 14.788 -32.725 1.00 45.12 99 THR A N 1
ATOM 822 C CA . THR A 1 99 ? 3.781 14.372 -33.478 1.00 45.12 99 THR A CA 1
ATOM 823 C C . THR A 1 99 ? 3.726 12.920 -33.958 1.00 45.12 99 THR A C 1
ATOM 825 O O . THR A 1 99 ? 3.021 12.098 -33.384 1.00 45.12 99 THR A O 1
ATOM 828 N N . GLU A 1 100 ? 4.486 12.633 -35.023 1.00 46.81 100 GLU A N 1
ATOM 829 C CA . GLU A 1 100 ? 4.638 11.359 -35.748 1.00 46.81 100 GLU A CA 1
ATOM 830 C C . GLU A 1 100 ? 4.532 10.071 -34.899 1.00 46.81 100 GLU A C 1
ATOM 832 O O . GLU A 1 100 ? 4.896 10.035 -33.729 1.00 46.81 100 GLU A O 1
ATOM 837 N N . ALA A 1 101 ? 4.120 8.964 -35.530 1.00 51.03 101 ALA A N 1
ATOM 838 C CA . ALA A 1 101 ? 3.765 7.638 -34.986 1.00 51.03 101 ALA A CA 1
ATOM 839 C C . ALA A 1 101 ? 4.736 6.925 -33.994 1.00 51.03 101 ALA A C 1
ATOM 841 O O . ALA A 1 101 ? 4.530 5.7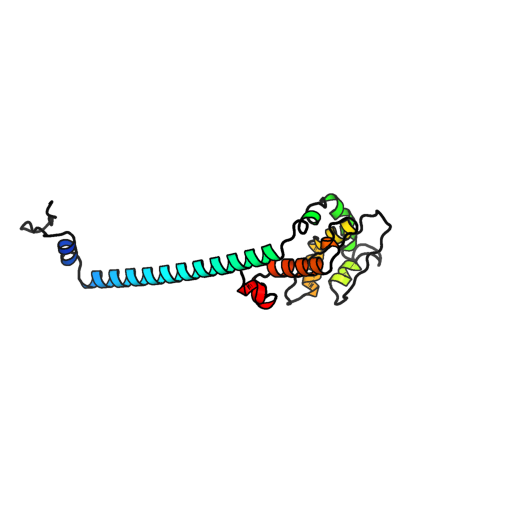61 -33.636 1.00 51.03 101 ALA A O 1
ATOM 842 N N . LYS A 1 102 ? 5.809 7.574 -33.532 1.00 50.69 102 LYS A N 1
ATOM 843 C CA . LYS A 1 102 ? 6.705 7.108 -32.462 1.00 50.69 102 LYS A CA 1
ATOM 844 C C . LYS A 1 102 ? 6.299 7.584 -31.061 1.00 50.69 102 LYS A C 1
ATOM 846 O O . LYS A 1 102 ? 6.654 6.910 -30.093 1.00 50.69 102 LYS A O 1
ATOM 851 N N . TYR A 1 103 ? 5.561 8.686 -30.940 1.00 56.19 103 TYR A N 1
ATOM 852 C CA . TYR A 1 103 ? 5.231 9.315 -29.657 1.00 56.19 103 TYR A CA 1
ATOM 853 C C . TYR A 1 103 ? 3.863 8.816 -29.149 1.00 56.19 103 TYR A C 1
ATOM 855 O O . TYR A 1 103 ? 2.878 8.849 -29.877 1.00 56.19 103 TYR A O 1
ATOM 863 N N . GLY A 1 104 ? 3.803 8.278 -27.922 1.00 62.22 104 GLY A N 1
ATOM 864 C CA . GLY A 1 104 ? 2.566 7.751 -27.314 1.00 62.22 104 GLY A CA 1
ATOM 865 C C . GLY A 1 104 ? 2.433 6.221 -27.232 1.00 62.22 104 GLY A C 1
ATOM 866 O O . GLY A 1 104 ? 1.426 5.736 -26.716 1.00 62.22 104 GLY A O 1
ATOM 867 N N . LYS A 1 105 ? 3.442 5.443 -27.660 1.00 78.31 105 LYS A N 1
ATOM 868 C CA . LYS A 1 105 ? 3.438 3.968 -27.518 1.00 78.31 105 LYS A CA 1
ATOM 869 C C . LYS A 1 105 ? 3.321 3.516 -26.064 1.00 78.31 105 LYS A C 1
ATOM 871 O O . LYS A 1 105 ? 2.566 2.596 -25.779 1.00 78.31 105 LYS A O 1
ATOM 876 N N . LEU A 1 106 ? 4.018 4.199 -25.154 1.00 82.50 106 LEU A N 1
ATOM 877 C CA . LEU A 1 106 ? 3.926 3.927 -23.721 1.00 82.50 106 LEU A CA 1
ATOM 878 C C . LEU A 1 106 ? 2.524 4.247 -23.191 1.00 82.50 106 LEU A C 1
ATOM 880 O O . LEU A 1 106 ? 1.934 3.437 -22.493 1.00 82.50 106 LEU A O 1
ATOM 884 N N . ARG A 1 107 ? 1.955 5.397 -23.569 1.00 85.50 107 ARG A N 1
ATOM 885 C CA . ARG A 1 107 ? 0.594 5.786 -23.173 1.00 85.50 107 ARG A CA 1
ATOM 886 C C . ARG A 1 107 ? -0.460 4.779 -23.633 1.00 85.50 107 ARG A C 1
ATOM 888 O O . ARG A 1 107 ? -1.400 4.511 -22.892 1.00 85.50 107 ARG A O 1
ATOM 895 N N . HIS A 1 108 ? -0.335 4.279 -24.861 1.00 84.44 108 HIS A N 1
ATOM 896 C CA . HIS A 1 108 ? -1.223 3.246 -25.385 1.00 84.44 108 HIS A CA 1
ATOM 897 C C . HIS A 1 108 ? -1.022 1.925 -24.644 1.00 84.44 108 HIS A C 1
ATOM 899 O O . HIS A 1 108 ? -1.996 1.344 -24.188 1.00 84.44 108 HIS A O 1
ATOM 905 N N . TRP A 1 109 ? 0.232 1.518 -24.435 1.00 88.19 109 TRP A N 1
ATOM 906 C CA . TRP A 1 109 ? 0.562 0.317 -23.674 1.00 88.19 109 TRP A CA 1
ATOM 907 C C . TRP A 1 109 ? 0.008 0.352 -22.242 1.00 88.19 109 TRP A C 1
ATOM 909 O O . TRP A 1 109 ? -0.600 -0.616 -21.814 1.00 88.19 109 TRP A O 1
ATOM 919 N N . LEU A 1 110 ? 0.110 1.488 -21.541 1.00 88.56 110 LEU A N 1
ATOM 920 C CA . LEU A 1 110 ? -0.456 1.685 -20.195 1.00 88.56 110 LEU A CA 1
ATOM 921 C C . LEU A 1 110 ? -1.990 1.573 -20.140 1.00 88.56 110 LEU A C 1
ATOM 923 O O . LEU A 1 110 ? -2.556 1.551 -19.051 1.00 88.56 110 LEU A O 1
ATOM 927 N N . ARG A 1 111 ? -2.664 1.609 -21.293 1.00 89.00 111 ARG A N 1
ATOM 928 C CA . ARG A 1 111 ? -4.126 1.536 -21.425 1.00 89.00 111 ARG A CA 1
ATOM 929 C C . ARG A 1 111 ? -4.610 0.182 -21.939 1.00 89.00 111 ARG A C 1
ATOM 931 O O . ARG A 1 111 ? -5.816 0.003 -22.074 1.00 89.00 111 ARG A O 1
ATOM 938 N N . ASP A 1 112 ? -3.688 -0.711 -22.269 1.00 86.56 112 ASP A N 1
ATOM 939 C CA . ASP A 1 112 ? -3.944 -1.987 -22.924 1.00 86.56 112 ASP A CA 1
ATOM 940 C C . ASP A 1 112 ? -3.578 -3.144 -21.982 1.00 86.56 112 ASP A C 1
ATOM 942 O O . ASP A 1 112 ? -2.851 -2.956 -21.010 1.00 86.56 112 ASP A O 1
ATOM 946 N N . ASP A 1 113 ? -4.036 -4.357 -22.279 1.00 84.88 113 ASP A N 1
ATOM 947 C CA . ASP A 1 113 ? -3.798 -5.556 -21.458 1.00 84.88 113 ASP A CA 1
ATOM 948 C C . ASP A 1 113 ? -2.398 -6.175 -21.666 1.00 84.88 113 ASP A C 1
ATOM 950 O O . ASP A 1 113 ? -2.125 -7.319 -21.290 1.00 84.88 113 ASP A O 1
ATOM 954 N N . ASN A 1 114 ? -1.476 -5.423 -22.267 1.00 82.56 114 ASN A N 1
ATOM 955 C CA . ASN A 1 114 ? -0.110 -5.872 -22.501 1.00 82.56 114 ASN A CA 1
ATOM 956 C C . ASN A 1 114 ? 0.678 -5.941 -21.186 1.00 82.56 114 ASN A C 1
ATOM 958 O O . ASN A 1 114 ? 0.721 -4.995 -20.406 1.00 82.56 114 ASN A O 1
ATOM 962 N N . THR A 1 115 ? 1.389 -7.046 -20.969 1.00 79.31 115 THR A N 1
ATOM 963 C CA . THR A 1 115 ? 2.033 -7.336 -19.676 1.00 79.31 115 THR A CA 1
ATOM 964 C C . THR A 1 115 ? 3.449 -6.781 -19.531 1.00 79.31 115 THR A C 1
ATOM 966 O O . THR A 1 115 ? 3.938 -6.645 -18.411 1.00 79.31 115 THR A O 1
ATOM 969 N N . LEU A 1 116 ? 4.128 -6.458 -20.637 1.00 85.25 116 LEU A N 1
ATOM 970 C CA . LEU A 1 116 ? 5.529 -6.034 -20.621 1.00 85.25 116 LEU A CA 1
ATOM 971 C C . LEU A 1 116 ? 5.804 -4.916 -21.630 1.00 85.25 116 LEU A C 1
ATOM 973 O O . LEU A 1 116 ? 5.471 -5.039 -22.808 1.00 85.25 116 LEU A O 1
ATOM 977 N N . PHE A 1 117 ? 6.479 -3.859 -21.172 1.00 83.12 117 PHE A N 1
ATOM 978 C CA . PHE A 1 117 ? 7.033 -2.803 -22.018 1.00 83.12 117 PHE A CA 1
ATOM 979 C C . PHE A 1 117 ? 8.538 -2.700 -21.807 1.00 83.12 117 PHE A C 1
ATOM 981 O O . PHE A 1 117 ? 9.008 -2.426 -20.704 1.00 83.12 117 PHE A O 1
ATOM 988 N N . GLY A 1 118 ? 9.300 -2.916 -22.877 1.00 80.81 118 GLY A N 1
ATOM 989 C CA . GLY A 1 118 ? 10.746 -2.744 -22.866 1.00 80.81 118 GLY A CA 1
ATOM 990 C C . GLY A 1 118 ? 11.134 -1.313 -23.225 1.00 80.81 118 GLY A C 1
ATOM 991 O O . GLY A 1 118 ? 10.773 -0.822 -24.293 1.00 80.81 118 GLY A O 1
ATOM 992 N N . VAL A 1 119 ? 11.922 -0.669 -22.366 1.00 75.56 119 VAL A N 1
ATOM 993 C CA . VAL A 1 119 ? 12.626 0.578 -22.689 1.00 75.56 119 VAL A CA 1
ATOM 994 C C . VAL A 1 119 ? 14.084 0.225 -22.954 1.00 75.56 119 VAL A C 1
ATOM 996 O O . VAL A 1 119 ? 14.732 -0.419 -22.133 1.00 75.56 119 VAL A O 1
ATOM 999 N N . SER A 1 120 ? 14.601 0.605 -24.118 1.00 75.19 120 SER A N 1
ATOM 1000 C CA . SER A 1 120 ? 16.006 0.409 -24.475 1.00 75.19 120 SER A CA 1
ATOM 1001 C C . SER A 1 120 ? 16.629 1.761 -24.785 1.00 75.19 120 SER A C 1
ATOM 1003 O O . SER A 1 120 ? 16.289 2.382 -25.789 1.00 75.19 120 SER A O 1
ATOM 1005 N N . GLU A 1 121 ? 17.555 2.206 -23.939 1.00 66.19 121 GLU A N 1
ATOM 1006 C CA . GLU A 1 121 ? 18.350 3.412 -24.190 1.00 66.19 121 GLU A CA 1
ATOM 1007 C C . GLU A 1 121 ? 19.846 3.124 -24.070 1.00 66.19 121 GLU A C 1
ATOM 1009 O O . GLU A 1 121 ? 20.270 2.102 -23.522 1.00 66.19 121 GLU A O 1
ATOM 1014 N N . LYS A 1 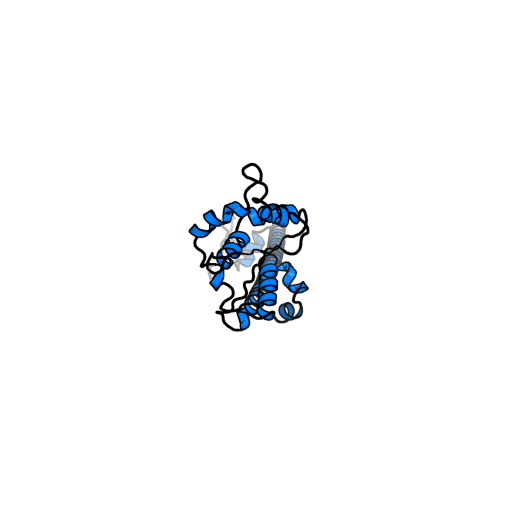122 ? 20.652 4.054 -24.588 1.00 68.25 122 LYS A N 1
ATOM 1015 C CA . LYS A 1 122 ? 22.111 4.000 -24.493 1.00 68.25 122 LYS A CA 1
ATOM 1016 C C . LYS A 1 122 ? 22.556 4.029 -23.020 1.00 68.25 122 LYS A C 1
ATOM 1018 O O . LYS A 1 122 ? 21.967 4.762 -22.228 1.00 68.25 122 LYS A O 1
ATOM 1023 N N . PRO A 1 123 ? 23.618 3.300 -22.639 1.00 59.03 123 PRO A N 1
ATOM 1024 C CA . PRO A 1 123 ? 24.186 3.394 -21.296 1.00 59.03 123 PRO A CA 1
ATOM 1025 C C . PRO A 1 123 ? 24.459 4.853 -20.894 1.00 59.03 123 PRO A C 1
ATOM 1027 O O . PRO A 1 123 ? 24.991 5.625 -21.689 1.00 59.03 123 PRO A O 1
ATOM 1030 N N . GLY A 1 124 ? 24.087 5.233 -19.668 1.00 59.78 124 GLY A N 1
ATOM 1031 C CA . GLY A 1 124 ? 24.297 6.588 -19.140 1.00 59.78 124 GLY A CA 1
ATOM 1032 C C . GLY A 1 124 ? 23.235 7.632 -19.515 1.00 59.78 124 GLY A C 1
ATOM 1033 O O . GLY A 1 124 ? 23.349 8.768 -19.070 1.00 59.78 124 GLY A O 1
ATOM 1034 N N . SER A 1 125 ? 22.186 7.274 -20.266 1.00 63.47 125 SER A N 1
ATOM 1035 C CA . SER A 1 125 ? 21.085 8.191 -20.630 1.00 63.47 125 SER A CA 1
ATOM 1036 C C . SER A 1 125 ? 20.119 8.515 -19.485 1.00 63.47 125 SER A C 1
ATOM 1038 O O . SER A 1 125 ? 19.337 9.455 -19.587 1.00 63.47 125 SER A O 1
ATOM 1040 N N . GLY A 1 126 ? 20.166 7.742 -18.395 1.00 64.75 126 GLY A N 1
ATOM 1041 C CA . GLY A 1 126 ? 19.249 7.895 -17.269 1.00 64.75 126 GLY A CA 1
ATOM 1042 C C . GLY A 1 126 ? 18.020 6.983 -17.304 1.00 64.75 126 GLY A C 1
ATOM 1043 O O . GLY A 1 126 ? 17.033 7.325 -16.669 1.00 64.75 126 GLY A O 1
ATOM 1044 N N . ASN A 1 127 ? 18.068 5.812 -17.954 1.00 72.56 127 ASN A N 1
ATOM 1045 C CA . ASN A 1 127 ? 16.991 4.796 -17.943 1.00 72.56 127 ASN A CA 1
ATOM 1046 C C . ASN A 1 127 ? 16.319 4.575 -16.573 1.00 72.56 127 ASN A C 1
ATOM 1048 O O . ASN A 1 127 ? 15.097 4.526 -16.467 1.00 72.56 127 ASN A O 1
ATOM 1052 N N . SER A 1 128 ? 17.109 4.438 -15.506 1.00 67.94 128 SER A N 1
ATOM 1053 C CA . SER A 1 128 ? 16.583 4.236 -14.148 1.00 67.94 128 SER A CA 1
ATOM 1054 C C . SER A 1 128 ? 15.818 5.464 -13.642 1.00 67.94 128 SER A C 1
ATOM 1056 O O . SER A 1 128 ? 14.797 5.342 -12.964 1.00 67.94 128 SER A O 1
A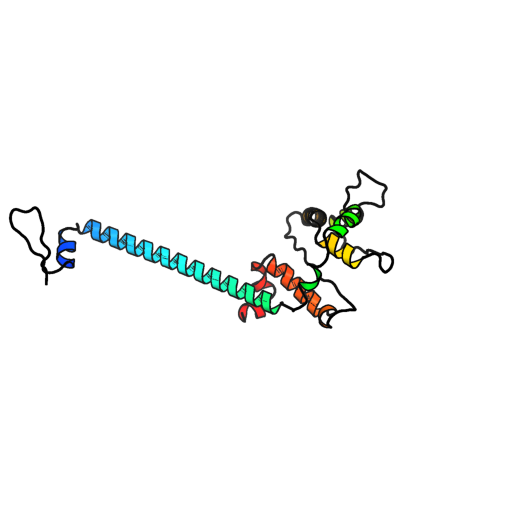TOM 1058 N N . THR A 1 129 ? 16.297 6.654 -14.011 1.00 72.12 129 THR A N 1
ATOM 1059 C CA . THR A 1 129 ? 15.639 7.934 -13.747 1.00 72.12 129 THR A CA 1
ATOM 1060 C C . THR A 1 129 ? 14.342 8.039 -14.544 1.00 72.12 129 THR A C 1
ATOM 1062 O O . THR A 1 129 ? 13.311 8.365 -13.970 1.00 72.12 129 THR A O 1
ATOM 1065 N N . PHE A 1 130 ? 14.361 7.669 -15.827 1.00 74.56 130 PHE A N 1
ATOM 1066 C CA . PHE A 1 130 ? 13.188 7.628 -16.700 1.00 74.56 130 PHE A CA 1
ATOM 1067 C C . PHE A 1 130 ? 12.093 6.701 -16.154 1.00 74.56 130 PHE A C 1
ATOM 1069 O O . PHE A 1 130 ? 10.947 7.125 -16.008 1.00 74.56 130 PHE A O 1
ATOM 1076 N N . ALA A 1 131 ? 12.453 5.471 -15.769 1.00 74.88 131 ALA A N 1
ATOM 1077 C CA . ALA A 1 131 ? 11.522 4.510 -15.178 1.00 74.88 131 ALA A CA 1
ATOM 1078 C C . ALA A 1 131 ? 10.866 5.059 -13.903 1.00 74.88 131 ALA A C 1
ATOM 1080 O O . ALA A 1 131 ? 9.654 4.938 -13.727 1.00 74.88 131 ALA A O 1
ATOM 1081 N N . THR A 1 132 ? 11.645 5.727 -13.048 1.00 73.88 132 THR A N 1
ATOM 1082 C CA . THR A 1 132 ? 11.110 6.322 -11.818 1.00 73.88 132 THR A CA 1
ATOM 1083 C C . THR A 1 132 ? 10.234 7.544 -12.098 1.00 73.88 132 THR A C 1
ATOM 1085 O O . THR A 1 132 ? 9.168 7.683 -11.502 1.00 73.88 132 THR A O 1
ATOM 1088 N N . CYS A 1 133 ? 10.629 8.411 -13.038 1.00 75.88 133 CYS A N 1
ATOM 1089 C CA . CYS A 1 133 ? 9.821 9.557 -13.457 1.00 75.88 133 CYS A CA 1
ATOM 1090 C C . CYS A 1 133 ? 8.462 9.122 -14.019 1.00 75.88 133 CYS A C 1
ATOM 1092 O O . CYS A 1 133 ? 7.449 9.742 -13.707 1.00 75.88 133 CYS A O 1
ATOM 1094 N N . ILE A 1 134 ? 8.421 8.052 -14.818 1.00 79.62 134 ILE A N 1
ATOM 1095 C CA . ILE A 1 134 ? 7.164 7.508 -15.346 1.00 79.62 134 ILE A CA 1
ATOM 1096 C C . ILE A 1 134 ? 6.325 6.893 -14.234 1.00 79.62 134 ILE A C 1
ATOM 1098 O O . ILE A 1 134 ? 5.129 7.167 -14.178 1.00 79.62 134 ILE A O 1
ATOM 1102 N N . ALA A 1 135 ? 6.923 6.086 -13.354 1.00 77.00 135 ALA A N 1
ATOM 1103 C CA . ALA A 1 135 ? 6.195 5.428 -12.269 1.00 77.00 135 ALA A CA 1
ATOM 1104 C C . ALA A 1 135 ? 5.507 6.434 -11.328 1.00 77.00 135 ALA A C 1
ATOM 1106 O O . ALA A 1 135 ? 4.410 6.165 -10.848 1.00 77.00 135 ALA A O 1
ATOM 1107 N N . ASN A 1 136 ? 6.119 7.606 -11.123 1.00 75.12 136 ASN A N 1
ATOM 1108 C CA . ASN A 1 136 ? 5.595 8.674 -10.266 1.00 75.12 136 ASN A CA 1
ATOM 1109 C C . ASN A 1 136 ? 4.763 9.734 -11.022 1.00 75.12 136 ASN A C 1
ATOM 1111 O O . ASN A 1 136 ? 4.321 10.708 -10.415 1.00 75.12 136 ASN A O 1
ATOM 1115 N N . SER A 1 137 ? 4.563 9.595 -12.337 1.00 80.38 137 SER A N 1
ATOM 1116 C CA . SER A 1 137 ? 3.793 10.558 -13.134 1.00 80.38 137 SER A CA 1
ATOM 1117 C C . SER A 1 137 ? 2.287 10.398 -12.921 1.00 80.38 137 SER A C 1
ATOM 1119 O O . SER A 1 137 ? 1.724 9.307 -13.031 1.00 80.38 137 SER A O 1
ATOM 1121 N N . GLU A 1 138 ? 1.610 11.527 -12.719 1.00 82.94 138 GLU A N 1
ATOM 1122 C CA . GLU A 1 138 ? 0.148 11.592 -12.652 1.00 82.94 138 GLU A CA 1
ATOM 1123 C C . GLU A 1 138 ? -0.507 11.151 -13.975 1.00 82.94 138 GLU A C 1
ATOM 1125 O O . GLU A 1 138 ? -1.570 10.532 -13.992 1.00 82.94 138 GLU A O 1
ATOM 1130 N N . GLU A 1 139 ? 0.128 11.423 -15.115 1.00 83.31 139 GLU A N 1
ATOM 1131 C CA . GLU A 1 139 ? -0.333 10.960 -16.423 1.00 83.31 139 GLU A CA 1
ATOM 1132 C C . GLU A 1 139 ? -0.270 9.435 -16.557 1.00 83.31 139 GLU A C 1
ATOM 1134 O O . GLU A 1 139 ? -1.188 8.845 -17.137 1.00 83.31 139 GLU A O 1
ATOM 1139 N N . THR A 1 140 ? 0.764 8.795 -16.003 1.00 86.31 140 THR A N 1
ATOM 1140 C CA . THR A 1 140 ? 0.850 7.328 -15.924 1.00 86.31 140 THR A CA 1
ATOM 1141 C C . THR A 1 140 ? -0.309 6.777 -15.113 1.00 86.31 140 THR A C 1
ATOM 1143 O O . THR A 1 140 ? -1.024 5.898 -15.597 1.00 86.31 140 THR A O 1
ATOM 1146 N N . LYS A 1 141 ? -0.555 7.348 -13.926 1.00 87.44 141 LYS A N 1
ATOM 1147 C CA . LYS A 1 141 ? -1.668 6.948 -13.061 1.00 87.44 141 LYS A CA 1
ATOM 1148 C C . LYS A 1 141 ? -3.009 7.048 -13.789 1.00 87.44 141 LYS A C 1
ATOM 1150 O O . LYS A 1 141 ? -3.726 6.060 -13.859 1.00 87.44 141 LYS A O 1
ATOM 1155 N N . LYS A 1 142 ? -3.294 8.171 -14.454 1.00 89.12 142 LYS A N 1
ATOM 1156 C CA . LYS A 1 142 ? -4.526 8.357 -15.249 1.00 89.12 142 LYS A CA 1
ATOM 1157 C C . LYS A 1 142 ? -4.685 7.340 -16.379 1.00 89.12 142 LYS A C 1
ATOM 1159 O O . LYS A 1 142 ? -5.801 6.960 -16.735 1.00 89.12 142 LYS A O 1
ATOM 1164 N N . CYS A 1 143 ? -3.586 6.932 -17.011 1.00 89.44 143 CYS A N 1
ATOM 1165 C CA . CYS A 1 143 ? -3.633 5.907 -18.053 1.00 89.44 143 CYS A CA 1
ATOM 1166 C C . CYS A 1 143 ? -3.939 4.529 -17.465 1.00 89.44 143 CYS A C 1
ATOM 1168 O O . CYS A 1 143 ? -4.821 3.852 -17.987 1.00 89.44 143 CYS A O 1
ATOM 1170 N N . LEU A 1 144 ? -3.299 4.180 -16.350 1.00 91.12 144 LEU A N 1
ATOM 1171 C CA . LEU A 1 144 ? -3.561 2.938 -15.629 1.00 91.12 144 LEU A CA 1
ATOM 1172 C C . LEU A 1 144 ? -4.971 2.894 -15.026 1.00 91.12 144 LEU A C 1
ATOM 1174 O O . LEU A 1 144 ? -5.587 1.839 -15.017 1.00 91.12 144 LEU A O 1
ATOM 1178 N N . GLU A 1 145 ? -5.521 4.021 -14.575 1.00 92.38 145 GLU A N 1
ATOM 1179 C CA . GLU A 1 145 ? -6.918 4.118 -14.122 1.00 92.38 145 GLU A CA 1
ATOM 1180 C C . GLU A 1 145 ? -7.892 3.855 -15.275 1.00 92.38 145 GLU A C 1
ATOM 1182 O O . GLU A 1 145 ? -8.896 3.169 -15.102 1.00 92.38 145 GLU A O 1
ATOM 1187 N N . THR A 1 146 ? -7.567 4.343 -16.479 1.00 91.62 146 THR A N 1
ATOM 1188 C CA . THR A 1 146 ? -8.356 4.045 -17.685 1.00 91.62 146 THR A CA 1
ATOM 1189 C C . THR A 1 146 ? -8.338 2.545 -17.993 1.00 91.62 146 THR A C 1
ATOM 1191 O O . THR A 1 146 ? -9.380 1.987 -18.321 1.00 91.62 146 THR A O 1
ATOM 1194 N N . TRP A 1 147 ? -7.173 1.902 -17.877 1.00 92.88 147 TRP A N 1
ATOM 1195 C CA . TRP A 1 147 ? -7.023 0.456 -18.060 1.00 92.88 147 TRP A CA 1
ATOM 1196 C C . TRP A 1 147 ? -7.755 -0.355 -16.982 1.00 92.88 147 TRP A C 1
ATOM 1198 O O . TRP A 1 147 ? -8.477 -1.300 -17.289 1.00 92.88 147 TRP A O 1
ATOM 1208 N N . ALA A 1 148 ? -7.613 0.034 -15.714 1.00 92.75 148 ALA A N 1
ATOM 1209 C CA . ALA A 1 148 ? -8.232 -0.659 -14.589 1.00 92.75 148 ALA A CA 1
ATOM 1210 C C . ALA A 1 148 ? -9.768 -0.594 -14.640 1.00 92.75 148 ALA A C 1
ATOM 1212 O O . ALA A 1 148 ? -10.444 -1.527 -14.192 1.00 92.75 148 ALA A O 1
ATOM 1213 N N . GLY A 1 149 ? -10.330 0.487 -15.195 1.00 92.31 149 GLY A N 1
ATOM 1214 C CA . GLY A 1 149 ? -11.770 0.685 -15.305 1.00 92.31 149 GLY A CA 1
ATOM 1215 C C . GLY A 1 149 ? -12.421 0.723 -13.923 1.00 92.31 149 GLY A C 1
ATOM 1216 O O . GLY A 1 149 ? -12.229 1.666 -13.164 1.00 92.31 149 GLY A O 1
ATOM 1217 N N . THR A 1 150 ? -13.196 -0.311 -13.588 1.00 93.62 150 THR A N 1
ATOM 1218 C CA . THR A 1 150 ? -13.861 -0.447 -12.277 1.00 93.62 150 THR A CA 1
ATOM 1219 C C . THR A 1 150 ? -13.075 -1.296 -11.272 1.00 93.62 150 THR A C 1
ATOM 1221 O O . THR A 1 150 ? -13.576 -1.556 -10.179 1.00 93.62 150 THR A O 1
ATOM 1224 N N . ARG A 1 151 ? -11.896 -1.810 -11.645 1.00 92.25 151 ARG A N 1
ATOM 1225 C CA . ARG A 1 151 ? -11.054 -2.649 -10.778 1.00 92.25 151 ARG A CA 1
ATOM 1226 C C . ARG A 1 151 ? -10.222 -1.778 -9.836 1.00 92.25 151 ARG A C 1
ATOM 1228 O O . ARG A 1 151 ? -9.857 -0.658 -10.182 1.00 92.25 151 ARG A O 1
ATOM 1235 N N . ASP A 1 152 ? -9.870 -2.324 -8.673 1.00 90.06 152 ASP A N 1
ATOM 1236 C CA . ASP A 1 152 ? -8.892 -1.693 -7.783 1.00 90.06 152 ASP A CA 1
ATOM 1237 C C . ASP A 1 152 ? -7.526 -1.602 -8.490 1.00 90.06 152 ASP A C 1
ATOM 1239 O O . ASP A 1 152 ? -6.982 -2.619 -8.930 1.00 90.06 152 ASP A O 1
ATOM 1243 N N . LEU A 1 153 ? -6.960 -0.397 -8.572 1.00 91.31 153 LEU A N 1
ATOM 1244 C CA . LEU A 1 153 ? -5.629 -0.156 -9.125 1.00 91.31 153 LEU A CA 1
ATOM 1245 C C . LEU A 1 153 ? -4.609 0.007 -7.994 1.00 91.31 153 LEU A C 1
ATOM 1247 O O . LEU A 1 153 ? -4.742 0.898 -7.159 1.00 91.31 153 LEU A O 1
ATOM 1251 N N . PHE A 1 154 ? -3.552 -0.803 -8.027 1.00 89.75 154 PHE A N 1
ATOM 1252 C CA . PHE A 1 154 ? -2.392 -0.663 -7.151 1.00 89.75 154 PHE A CA 1
ATOM 1253 C C . PHE A 1 154 ? -1.157 -0.382 -7.991 1.00 89.75 154 PHE A C 1
ATOM 1255 O O . PHE A 1 154 ? -0.784 -1.188 -8.843 1.00 89.75 154 PHE A O 1
ATOM 1262 N N . VAL A 1 155 ? -0.496 0.742 -7.726 1.00 86.31 155 VAL A N 1
ATOM 1263 C CA . VAL A 1 155 ? 0.790 1.064 -8.352 1.00 86.31 155 VAL A CA 1
ATOM 1264 C C . VAL A 1 155 ? 1.880 0.832 -7.319 1.00 86.31 155 VAL A C 1
ATOM 1266 O O . VAL A 1 155 ? 1.878 1.456 -6.259 1.00 86.31 155 VAL A O 1
ATOM 1269 N N . VAL A 1 156 ? 2.791 -0.100 -7.600 1.00 86.12 156 VAL A N 1
ATOM 1270 C CA . VAL A 1 156 ? 3.909 -0.424 -6.708 1.00 86.12 156 VAL A CA 1
ATOM 1271 C C . VAL A 1 156 ? 5.201 -0.505 -7.507 1.00 86.12 156 VAL A C 1
ATOM 1273 O O . VAL A 1 156 ? 5.275 -1.208 -8.511 1.00 86.12 156 VAL A O 1
ATOM 1276 N N . GLY A 1 157 ? 6.224 0.214 -7.046 1.00 81.38 157 GLY A N 1
ATOM 1277 C CA . GLY A 1 157 ? 7.548 0.237 -7.660 1.00 81.38 157 GLY A CA 1
ATOM 1278 C C . GLY A 1 157 ? 8.567 -0.605 -6.893 1.00 81.38 157 GLY A C 1
ATOM 1279 O O . GLY A 1 157 ? 8.635 -0.561 -5.663 1.00 81.38 157 GLY A O 1
ATOM 1280 N N . HIS A 1 158 ? 9.407 -1.333 -7.628 1.00 82.94 158 HIS A N 1
ATOM 1281 C CA . HIS A 1 158 ? 10.624 -1.958 -7.114 1.00 82.94 158 HIS A CA 1
ATOM 1282 C C . HIS A 1 158 ? 11.742 -1.826 -8.151 1.00 82.94 158 HIS A C 1
ATOM 1284 O O . HIS A 1 158 ? 11.505 -1.987 -9.347 1.00 82.94 158 HIS A O 1
ATOM 1290 N N . TYR A 1 159 ? 12.964 -1.550 -7.696 1.00 77.75 159 TYR A N 1
ATOM 1291 C CA . TYR A 1 159 ? 14.100 -1.274 -8.573 1.00 77.75 159 TYR A CA 1
ATOM 1292 C C . TYR A 1 159 ? 15.299 -2.124 -8.178 1.00 77.75 159 TYR A C 1
ATOM 1294 O O . TYR A 1 159 ? 15.947 -1.859 -7.163 1.00 77.75 159 TYR A O 1
ATOM 1302 N N . PHE A 1 160 ? 15.639 -3.089 -9.027 1.00 78.25 160 PHE A N 1
ATOM 1303 C CA . PHE A 1 160 ? 16.860 -3.869 -8.871 1.00 78.25 160 PHE A CA 1
ATOM 1304 C C . PHE A 1 160 ? 18.102 -2.997 -9.084 1.00 78.25 160 PHE A C 1
ATOM 1306 O O . PHE A 1 160 ? 18.117 -2.075 -9.906 1.00 78.25 160 PHE A O 1
ATOM 1313 N N . THR A 1 161 ? 19.172 -3.273 -8.338 1.00 69.12 161 THR A N 1
ATOM 1314 C CA . THR A 1 161 ? 20.448 -2.570 -8.512 1.00 69.12 161 THR A CA 1
ATOM 1315 C C . THR A 1 161 ? 21.662 -3.410 -8.257 1.00 69.12 161 THR A C 1
ATOM 1317 O O . THR A 1 161 ? 21.837 -3.935 -7.167 1.00 69.12 161 THR A O 1
ATOM 1320 N N . ILE A 1 162 ? 22.579 -3.384 -9.216 1.00 68.94 162 ILE A N 1
ATOM 1321 C CA . ILE A 1 162 ? 23.890 -4.016 -9.094 1.00 68.94 162 ILE A CA 1
ATOM 1322 C C . ILE A 1 162 ? 24.815 -3.303 -8.088 1.00 68.94 162 ILE A C 1
ATOM 1324 O O . ILE A 1 162 ? 25.710 -3.929 -7.540 1.00 68.94 162 ILE A O 1
ATOM 1328 N N . TYR A 1 163 ? 24.565 -2.023 -7.782 1.00 68.88 163 TYR A N 1
ATOM 1329 C CA . TYR A 1 163 ? 25.365 -1.204 -6.853 1.00 68.88 163 TYR A CA 1
ATOM 1330 C C . TYR A 1 163 ? 24.722 -1.058 -5.460 1.00 68.88 163 TYR A C 1
ATOM 1332 O O . TYR A 1 163 ? 24.768 0.014 -4.863 1.00 68.88 163 TYR A O 1
ATOM 1340 N N . GLY A 1 164 ? 24.027 -2.093 -4.987 1.00 66.50 164 GLY A N 1
ATOM 1341 C CA . GLY A 1 164 ? 23.216 -2.058 -3.766 1.00 66.50 164 GLY A CA 1
ATOM 1342 C C . GLY A 1 164 ? 23.591 -3.112 -2.727 1.00 66.50 164 GLY A C 1
ATOM 1343 O O . GLY A 1 164 ? 24.454 -3.955 -2.967 1.00 66.50 164 GLY A O 1
ATOM 1344 N N . VAL A 1 165 ? 22.903 -3.092 -1.584 1.00 71.81 165 VAL A N 1
ATOM 1345 C CA . VAL A 1 165 ? 22.977 -4.184 -0.597 1.00 71.81 165 VAL A CA 1
ATOM 1346 C C . VAL A 1 165 ? 22.334 -5.459 -1.168 1.00 71.81 165 VAL A C 1
ATOM 1348 O O . VAL A 1 165 ? 21.388 -5.346 -1.951 1.00 71.81 165 VAL A O 1
ATOM 1351 N N . PRO A 1 166 ? 22.768 -6.674 -0.770 1.00 76.94 166 PRO A N 1
ATOM 1352 C CA . PRO A 1 166 ? 22.291 -7.927 -1.369 1.00 76.94 166 PRO A CA 1
ATOM 1353 C C . PRO A 1 166 ? 20.764 -8.067 -1.412 1.00 76.94 166 PRO A C 1
ATOM 1355 O O . PRO A 1 166 ? 20.207 -8.553 -2.395 1.00 76.94 166 PRO A O 1
ATOM 1358 N N . ILE A 1 167 ? 20.071 -7.564 -0.384 1.00 74.00 167 ILE A N 1
ATOM 1359 C CA . ILE A 1 167 ? 18.607 -7.588 -0.328 1.00 74.00 167 ILE A CA 1
ATOM 1360 C C . ILE A 1 167 ? 17.984 -6.850 -1.530 1.00 74.00 167 ILE A C 1
ATOM 1362 O O . ILE A 1 167 ? 17.047 -7.371 -2.118 1.00 74.00 167 ILE A O 1
ATOM 1366 N N . GLN A 1 168 ? 18.553 -5.741 -2.021 1.00 69.56 168 GLN A N 1
ATOM 1367 C CA . GLN A 1 168 ? 18.038 -4.971 -3.173 1.00 69.56 168 GLN A CA 1
ATOM 1368 C C . GLN A 1 168 ? 18.148 -5.687 -4.532 1.00 69.56 168 GLN A C 1
ATOM 1370 O O . GLN A 1 168 ? 17.622 -5.198 -5.531 1.00 69.56 168 GLN A O 1
ATOM 1375 N N . GLN A 1 169 ? 18.849 -6.818 -4.592 1.00 76.12 169 GLN A N 1
ATOM 1376 C CA . GLN A 1 169 ? 18.969 -7.656 -5.791 1.00 76.12 169 GLN A CA 1
ATOM 1377 C C . GLN A 1 169 ? 18.132 -8.932 -5.691 1.00 76.12 169 GLN A C 1
ATOM 1379 O O . GLN A 1 169 ? 18.103 -9.735 -6.620 1.00 76.12 169 GLN A O 1
ATOM 1384 N N . SER A 1 170 ? 17.468 -9.141 -4.556 1.00 83.56 170 SER A N 1
ATOM 1385 C CA . SER A 1 170 ? 16.776 -10.384 -4.259 1.00 83.56 170 SER A CA 1
ATOM 1386 C C . SER A 1 170 ? 15.308 -10.341 -4.680 1.00 83.56 170 SER A C 1
ATOM 1388 O O . SER A 1 170 ? 14.633 -9.312 -4.597 1.00 83.56 170 SER A O 1
ATOM 1390 N N . LEU A 1 171 ? 14.784 -11.512 -5.044 1.00 86.94 171 LEU A N 1
ATOM 1391 C CA . LEU A 1 171 ? 13.345 -11.717 -5.205 1.00 86.94 171 LEU A CA 1
ATOM 1392 C C . LEU A 1 171 ? 12.587 -11.407 -3.905 1.00 86.94 171 LEU A C 1
ATOM 1394 O O . LEU A 1 171 ? 11.464 -10.910 -3.938 1.00 86.94 171 LEU A O 1
ATOM 1398 N N . GLU A 1 172 ? 13.217 -11.658 -2.760 1.00 88.38 172 GLU A N 1
ATOM 1399 C CA . GLU A 1 172 ? 12.652 -11.354 -1.451 1.00 88.38 172 GLU A CA 1
ATOM 1400 C C . GLU A 1 172 ? 12.323 -9.863 -1.305 1.00 88.38 172 GLU A C 1
ATOM 1402 O O . GLU A 1 172 ? 11.227 -9.520 -0.862 1.00 88.38 172 GLU A O 1
ATOM 1407 N N . ALA A 1 173 ? 13.218 -8.963 -1.716 1.00 84.06 173 ALA A N 1
ATOM 1408 C CA . ALA A 1 173 ? 12.939 -7.533 -1.653 1.00 84.06 173 ALA A CA 1
ATOM 1409 C C . ALA A 1 173 ? 11.845 -7.101 -2.625 1.00 84.06 173 ALA A C 1
ATOM 1411 O O . ALA A 1 173 ? 11.027 -6.263 -2.251 1.00 84.06 173 ALA A O 1
ATOM 1412 N N . LEU A 1 174 ? 11.782 -7.690 -3.826 1.00 87.19 174 LEU A N 1
ATOM 1413 C CA . LEU A 1 174 ? 10.667 -7.459 -4.748 1.00 87.19 174 LEU A CA 1
ATOM 1414 C C . LEU A 1 174 ? 9.337 -7.825 -4.079 1.00 87.19 174 LEU A C 1
ATOM 1416 O O . LEU A 1 174 ? 8.425 -7.001 -4.032 1.00 87.19 174 LEU A O 1
ATOM 1420 N N . LEU A 1 175 ? 9.241 -9.026 -3.505 1.00 90.12 175 LEU A N 1
ATOM 1421 C CA . LEU A 1 175 ? 8.028 -9.492 -2.832 1.00 90.12 175 LEU A CA 1
ATOM 1422 C C . LEU A 1 175 ? 7.668 -8.612 -1.631 1.00 90.12 175 LEU A C 1
ATOM 1424 O O . LEU A 1 175 ? 6.514 -8.208 -1.496 1.00 90.12 175 LEU A O 1
ATOM 1428 N N . ARG A 1 176 ? 8.645 -8.250 -0.791 1.00 88.8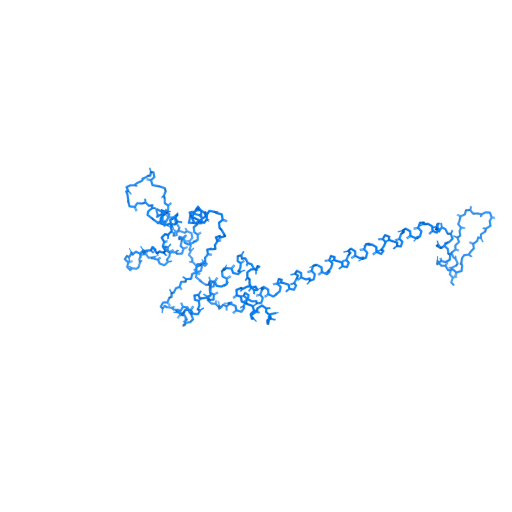8 176 ARG A N 1
ATOM 1429 C CA . ARG A 1 176 ? 8.433 -7.332 0.340 1.00 88.88 176 ARG A CA 1
ATOM 1430 C C . ARG A 1 176 ? 7.961 -5.953 -0.125 1.00 88.88 176 ARG A C 1
ATOM 1432 O O . ARG A 1 176 ? 7.061 -5.395 0.496 1.00 88.88 176 ARG A O 1
ATOM 1439 N N . SER A 1 177 ? 8.522 -5.410 -1.209 1.00 87.31 177 SER A N 1
ATOM 1440 C CA . SER A 1 177 ? 8.080 -4.143 -1.807 1.00 87.31 177 SER A CA 1
ATOM 1441 C C . SER A 1 177 ? 6.645 -4.221 -2.321 1.00 87.31 177 SER A C 1
ATOM 1443 O O . SER A 1 177 ? 5.864 -3.321 -2.025 1.00 87.31 177 SER A O 1
ATOM 1445 N N . LEU A 1 178 ? 6.285 -5.291 -3.038 1.00 89.62 178 LEU A N 1
ATOM 1446 C CA . LEU A 1 178 ? 4.927 -5.517 -3.543 1.00 89.62 178 LEU A CA 1
ATOM 1447 C C . LEU A 1 178 ? 3.915 -5.627 -2.402 1.00 89.62 178 LEU A C 1
ATOM 1449 O O . LEU A 1 178 ? 2.928 -4.891 -2.378 1.00 89.62 178 LEU A O 1
ATOM 1453 N N . LEU A 1 179 ? 4.194 -6.491 -1.423 1.00 92.25 179 LEU A N 1
ATOM 1454 C CA . LEU A 1 179 ? 3.337 -6.678 -0.254 1.00 92.25 179 LEU A CA 1
ATOM 1455 C C . LEU A 1 179 ? 3.185 -5.382 0.535 1.00 92.25 179 LEU A C 1
ATOM 1457 O O . LEU A 1 179 ? 2.064 -5.028 0.895 1.00 92.25 179 LEU A O 1
ATOM 1461 N N . PHE A 1 180 ? 4.278 -4.649 0.764 1.00 90.88 180 PHE A N 1
ATOM 1462 C CA . PHE A 1 180 ? 4.220 -3.366 1.457 1.00 90.88 180 PHE A CA 1
ATOM 1463 C C . PHE A 1 180 ? 3.406 -2.339 0.667 1.00 90.88 180 PHE A C 1
ATOM 1465 O O . PHE A 1 180 ? 2.527 -1.705 1.238 1.00 90.88 180 PHE A O 1
ATOM 1472 N N . GLY A 1 181 ? 3.664 -2.184 -0.633 1.00 88.81 181 GLY A N 1
ATOM 1473 C CA . GLY A 1 181 ? 2.996 -1.187 -1.468 1.00 88.81 181 GLY A CA 1
ATOM 1474 C C . GLY A 1 181 ? 1.489 -1.411 -1.580 1.00 88.81 181 GLY A C 1
ATOM 1475 O O . GLY A 1 181 ? 0.728 -0.452 -1.458 1.00 88.81 181 GLY A O 1
ATOM 1476 N N . ILE A 1 182 ? 1.054 -2.665 -1.745 1.00 91.94 182 ILE A N 1
ATOM 1477 C CA . ILE A 1 182 ? -0.372 -3.029 -1.769 1.00 91.94 182 ILE A CA 1
ATOM 1478 C C . ILE A 1 182 ? -0.996 -2.814 -0.386 1.00 91.94 182 ILE A C 1
ATOM 1480 O O . ILE A 1 182 ? -2.046 -2.186 -0.269 1.00 91.94 182 ILE A O 1
ATOM 1484 N N . SER A 1 183 ? -0.333 -3.297 0.668 1.00 91.62 183 SER A N 1
ATOM 1485 C CA . SER A 1 183 ? -0.851 -3.227 2.039 1.00 91.62 183 SER A CA 1
ATOM 1486 C C . SER A 1 183 ? -0.934 -1.797 2.567 1.00 91.62 183 SER A C 1
ATOM 1488 O O . SER A 1 183 ? -1.868 -1.474 3.286 1.00 91.62 183 SER A O 1
ATOM 1490 N N . ALA A 1 184 ? 0.001 -0.923 2.190 1.00 89.56 184 ALA A N 1
ATOM 1491 C CA . ALA A 1 184 ? -0.036 0.489 2.556 1.00 89.56 184 ALA A CA 1
ATOM 1492 C C . ALA A 1 184 ? -1.175 1.242 1.845 1.00 89.56 184 ALA A C 1
ATOM 1494 O O . ALA A 1 184 ? -1.744 2.165 2.417 1.00 89.56 184 ALA A O 1
ATOM 1495 N N . GLN A 1 185 ? -1.523 0.844 0.614 1.00 90.38 185 GLN A N 1
ATOM 1496 C CA . GLN A 1 185 ? -2.638 1.429 -0.145 1.00 90.38 185 GLN A CA 1
ATOM 1497 C C . GLN A 1 185 ? -4.005 0.895 0.306 1.00 90.38 185 GLN A C 1
ATOM 1499 O O . GLN A 1 185 ? -4.984 1.639 0.303 1.00 90.38 185 GLN A O 1
ATOM 1504 N N . LYS A 1 186 ? -4.092 -0.383 0.697 1.00 93.25 186 LYS A N 1
ATOM 1505 C CA . LYS A 1 186 ? -5.330 -1.007 1.188 1.00 93.25 186 LYS A CA 1
ATOM 1506 C C . LYS A 1 186 ? -5.043 -1.935 2.378 1.00 93.25 186 LYS A C 1
ATOM 1508 O O . LYS A 1 186 ? -4.981 -3.155 2.196 1.00 93.25 186 LYS A O 1
ATOM 1513 N N . PRO A 1 187 ? -4.930 -1.381 3.602 1.00 92.62 187 PRO A N 1
ATOM 1514 C CA . PRO A 1 187 ? -4.596 -2.144 4.811 1.00 92.62 187 PRO A CA 1
ATOM 1515 C C . PRO A 1 187 ? -5.565 -3.290 5.118 1.00 92.62 187 PRO A C 1
ATOM 1517 O O . PRO A 1 187 ? -5.146 -4.358 5.556 1.00 92.62 187 PRO A O 1
ATOM 1520 N N . ALA A 1 188 ? -6.837 -3.144 4.735 1.00 92.19 188 ALA A N 1
ATOM 1521 C CA . ALA A 1 188 ? -7.851 -4.194 4.846 1.00 92.19 188 ALA A CA 1
ATOM 1522 C C . ALA A 1 188 ? -7.494 -5.512 4.117 1.00 92.19 188 ALA A C 1
ATOM 1524 O O . ALA A 1 188 ? -8.108 -6.544 4.385 1.00 92.19 188 ALA A O 1
ATOM 1525 N N . LEU A 1 189 ? -6.521 -5.509 3.193 1.00 93.31 189 LEU A N 1
ATOM 1526 C CA . LEU A 1 189 ? -6.025 -6.724 2.538 1.00 93.31 189 LEU A CA 1
ATOM 1527 C C . LEU A 1 189 ? -4.973 -7.482 3.361 1.00 93.31 189 LEU A C 1
ATOM 1529 O O . LEU A 1 189 ? -4.752 -8.662 3.088 1.00 93.31 189 LEU A O 1
ATOM 1533 N N . ILE A 1 190 ? -4.344 -6.855 4.361 1.00 93.69 190 ILE A N 1
ATOM 1534 C CA . ILE A 1 190 ? -3.272 -7.456 5.174 1.00 93.69 190 ILE A CA 1
ATOM 1535 C C . ILE A 1 190 ? -3.686 -8.808 5.776 1.00 93.69 190 ILE A C 1
ATOM 1537 O O . ILE A 1 190 ? -2.944 -9.774 5.573 1.00 93.69 190 ILE A O 1
ATOM 1541 N N . PRO A 1 191 ? -4.862 -8.949 6.427 1.00 93.56 191 PRO A N 1
ATOM 1542 C CA . PRO A 1 191 ? -5.264 -10.224 7.023 1.00 93.56 191 PRO A CA 1
ATOM 1543 C C . PRO A 1 191 ? -5.431 -11.349 5.993 1.00 93.56 191 PRO A C 1
ATOM 1545 O O . PRO A 1 191 ? -5.264 -12.517 6.323 1.00 93.56 191 PRO A O 1
ATOM 1548 N N . LYS A 1 192 ? -5.750 -11.007 4.736 1.00 92.94 192 LYS A N 1
ATOM 1549 C CA . LYS A 1 192 ? -5.937 -11.974 3.645 1.00 92.94 192 LYS A CA 1
ATOM 1550 C C . LYS A 1 192 ? -4.622 -12.343 2.959 1.00 92.94 192 LYS A C 1
ATOM 1552 O O . LYS A 1 192 ? -4.439 -13.493 2.579 1.00 92.94 192 LYS A O 1
ATOM 1557 N N . LEU A 1 193 ? -3.737 -11.368 2.757 1.00 91.00 193 LEU A N 1
ATOM 1558 C CA . LEU A 1 193 ? -2.458 -11.572 2.073 1.00 91.00 193 LEU A CA 1
ATOM 1559 C C . LEU A 1 193 ? -1.418 -12.230 2.982 1.00 91.00 193 LEU A C 1
ATOM 1561 O O . LEU A 1 193 ? -0.572 -12.977 2.501 1.00 91.00 193 LEU A O 1
ATOM 1565 N N . MET A 1 194 ? -1.454 -11.921 4.279 1.00 91.94 194 MET A N 1
ATOM 1566 C CA . MET A 1 194 ? -0.435 -12.325 5.247 1.00 91.94 194 MET A CA 1
ATOM 1567 C C . MET A 1 194 ? -1.078 -12.725 6.588 1.00 91.94 194 MET A C 1
ATOM 1569 O O . MET A 1 194 ? -0.805 -12.086 7.610 1.00 91.94 194 MET A O 1
ATOM 1573 N N . PRO A 1 195 ? -1.923 -13.773 6.608 1.00 92.31 195 PRO A N 1
ATOM 1574 C CA . PRO A 1 195 ? -2.659 -14.181 7.807 1.00 92.31 195 PRO A CA 1
ATOM 1575 C C . PRO A 1 195 ? -1.721 -14.491 8.980 1.00 92.31 195 PRO A C 1
ATOM 1577 O O . PRO A 1 195 ? -1.910 -13.968 10.075 1.00 92.31 195 PRO A O 1
ATOM 1580 N N . ASP A 1 196 ? -0.626 -15.215 8.728 1.00 91.81 196 ASP A N 1
ATOM 1581 C CA . ASP A 1 196 ? 0.347 -15.579 9.764 1.00 91.81 196 ASP A CA 1
ATOM 1582 C C . ASP A 1 196 ? 1.021 -14.358 10.411 1.00 91.81 196 ASP A C 1
ATOM 1584 O O . ASP A 1 196 ? 1.303 -14.351 11.610 1.00 91.81 196 ASP A O 1
ATOM 1588 N N . LEU A 1 197 ? 1.314 -13.312 9.627 1.00 88.00 197 LEU A N 1
ATOM 1589 C CA . LEU A 1 197 ? 1.906 -12.080 10.157 1.00 88.00 197 LEU A CA 1
ATOM 1590 C C . LEU A 1 197 ? 0.871 -11.246 10.910 1.00 88.00 197 LEU A C 1
ATOM 1592 O O . LEU A 1 197 ? 1.222 -10.641 11.920 1.00 88.00 197 LEU A O 1
ATOM 1596 N N . TRP A 1 198 ? -0.376 -11.237 10.437 1.00 92.12 198 TRP A N 1
ATOM 1597 C CA . TRP A 1 198 ? -1.492 -10.540 11.071 1.00 92.12 198 TRP A CA 1
ATOM 1598 C C . TRP A 1 198 ? -1.852 -11.126 12.441 1.00 92.12 198 TRP A C 1
ATOM 1600 O O . TRP A 1 198 ? -2.123 -10.383 13.386 1.00 92.12 198 TRP A O 1
ATOM 1610 N N . GLU A 1 199 ? -1.834 -12.452 12.572 1.00 91.25 199 GLU A N 1
ATOM 1611 C CA . GLU A 1 199 ? -2.105 -13.142 13.837 1.00 91.25 199 GLU A CA 1
ATOM 1612 C C . GLU A 1 199 ? -1.004 -12.900 14.878 1.00 91.25 199 GLU A C 1
ATOM 1614 O O . GLU A 1 199 ? -1.304 -12.751 16.061 1.00 91.25 199 GLU A O 1
ATOM 1619 N N . ARG A 1 200 ? 0.258 -12.811 14.436 1.00 86.88 200 ARG A N 1
ATOM 1620 C CA . ARG A 1 200 ? 1.447 -12.620 15.293 1.00 86.88 200 ARG A CA 1
ATOM 1621 C C . ARG A 1 200 ? 1.790 -11.159 15.608 1.00 86.88 200 ARG A C 1
ATOM 1623 O O . ARG A 1 200 ? 2.800 -10.909 16.268 1.00 86.88 200 ARG A O 1
ATOM 1630 N N . SER A 1 201 ? 1.055 -10.207 15.047 1.00 80.94 201 SER A N 1
ATOM 1631 C CA . SER A 1 201 ? 1.170 -8.771 15.339 1.00 80.94 201 SER A CA 1
ATOM 1632 C C . SER A 1 201 ? 0.178 -8.348 16.411 1.00 80.94 201 SER A C 1
ATOM 1634 O O . SER A 1 201 ? 0.464 -7.393 17.160 1.00 80.94 201 SER A O 1
#

=== Feature glossary ===
The record interleaves many kinds of information about one protein. Here is each kind framed as the question it answers.

Q: What are the backbone torsion angles?
A: φ (phi) and ψ (psi) are the two rotatable backbone dihedrals per residue: φ is the C(i-1)–N–Cα–C torsion, ψ is the N–Cα–C–N(i+1) torsion, both in degrees on (−180°, 180°]. α-helical residues cluster near (−60°, −45°); β-strand residues near (−120°, +130°). A Ramachandran plot is simply a scatter of (φ, ψ) for every residue.

Q: What is the amino-acid chain?
A: This is the polypeptide sequence — one letter per residue, N-terminus first. Length ranges from a few dozen residues for small domains to over a thousand for large multi-domain proteins.

Q: How mobile is each atom in the crystal?
A: For experimental (PDB) structures, the B-factor (temperature factor) quantifies the positional spread of each atom in the crystal — a combination of thermal vibration and static disorder — in units of Å². High B-factors mark flexible loops or poorly resolved regions; low B-factors mark the rigid, well-ordered core.

Q: Are the domains correctly placed relative to each other?
A: Predicted Aligned Error (PAE) is an AlphaFold confidence matrix: entry (i, j) is the expected error in the position of residue j, in ångströms, when the prediction is superimposed on the true structure at residue i. Low PAE within a block of residues means that block is internally rigid and well-predicted; high PAE between two blocks means their relative placement is uncertain even if each block individually is confident.

Q: How confident is the AlphaFold model at each residue?
A: pLDDT is the predicted lDDT-Cα score: AlphaFold's confidence that the local environment of each residue (all inter-atomic distances within 15 Å) is correctly placed. It is a per-residue number between 0 and 100, with higher meaning more reliable.

Q: What family and function is it annotated with?
A: Functional annotations link the protein to curated databases. InterPro entries identify conserved domains and families by matching the sequence against member-database signatures (Pfam, PROSITE, CDD, …). Gene Ontology (GO) terms describe molecular function, biological process, and cellular component in a controlled vocabulary. CATH places the structure in a hierarchical fold classification (Class/Architecture/Topology/Homologous-superfamily). The organism is the source species.

Q: How big and how compact is the whole molecule?
A: Three whole-structure scalars: the radius of gyration (RMS distance of Cα from centroid, in Å), the count of Cα–Cα contacts (pairs closer than 8 Å and separated by more than four residues in sequence — i.e. tertiary, not local, contacts), and the bounding-box dimensions. Together they distinguish compact globular folds from extended fibres or disordered chains.

Q: What known structures does this most resemble?
A: The Foldseek neighbor list gives the closest experimentally determined structures in the PDB, ranked by structural alignment. TM-score near 1 means near-identical fold; near 0.3 means only rough topology match. This is how one finds what a novel AlphaFold prediction most resembles in the solved-structure universe.

Q: Which residues are buried vs exposed?
A: SASA measures how much of the protein is reachable by solvent. It is computed by rolling a water-sized probe over the atomic surface and summing the exposed area (Å²). Per-residue SASA distinguishes core (buried, low SASA) from surface (exposed, high SASA) residues; total SASA is a whole-molecule size measure.

Q: Which residues are in helices, strands, or loops?
A: Eight-state secondary structure (DSSP): H is the canonical α-helix, G the tighter 3₁₀-he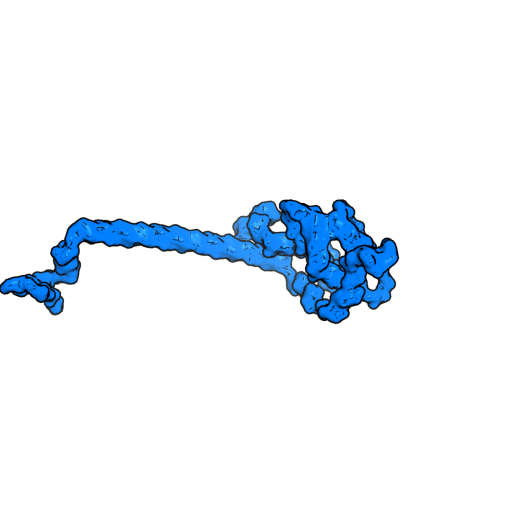lix, I the wider π-helix; E/B are β-structure, T and S are turns and bends, and '-' is everything else. DSSP derives these from the pattern of main-chain N–H···O=C hydrogen bonds, not from the sequence.

Q: Where is each backbone atom in 3D?
A: Structure coordinates are given as an mmCIF _atom_site loop: one row per atom with element, residue name, chain id, sequence number, and x/y/z position in Å. Only the four main-chain atoms per residue are included here; side chains are omitted to keep the record compact.

Q: What if only a Cα trace is available?
A: Three-state secondary structure (P-SEA) collapses the eight DSSP classes into helix (a), strand (b), and coil (c). P-SEA assigns these from Cα geometry alone — distances and angles — without requiring backbone oxygens, so it works on any Cα trace.

Q: What do the rendered images show?
A: The six renders are orthographic views along the three Cartesian axes in both directions. Representation (cartoon, sticks, or surface) and color scheme (sequence-rainbow or by-chain) vary across proteins so the training set covers all the common visualization conventions.

Q: What does the local fold look like, residue by residue?
A: Foldseek's 3Di representation compresses backbone geometry into a per-residue letter drawn from a learned twenty-state alphabet. It captures the tertiary interaction pattern around each residue — which residues are packed against it in space, regardless of where they are in sequence.

Q: What do the diagnostic plots show?
A: The contact map is a binary N×N matrix image: pixel (i, j) is dark where Cα_i and Cα_j are within 8 Å and |i−j|>4. Because the |i−j|>4 filter removes local helical contacts, off-diagonal stripes parallel to the main diagonal indicate parallel β-sheets; stripes perpendicular to it indicate antiparallel β-sheets. The Ramachandran plot scatters every residue's (φ, ψ) pair against the sterically allowed regions. The PAE heatmap renders the predicted-aligned-error matrix.